Protein AF-A0A0F9NF92-F1 (afdb_monomer_lite)

pLDDT: mean 74.34, std 18.77, range [22.86, 97.75]

Foldseek 3Di:
DVVVVVVVVVVVVVVVVVVVVLLCVLQDWFKFKDFQDDPPPDPPPDDPDQPQGDPVLVVLLLLLVLLCLQDQQFQAWAWKWKDQFQEIETEWHKWAPQDVVVVVVLVQWDAAADPVCRNQRNHLMTTGDPVVRQVVQQPCPDDPDPTHNHYDYAYTGSNRSVVSSVLVVCLVVVVLPPDDPVSSPDNGRKMKMKIQTDTSLNCVQVVCVVVSGDPGRDSRHFMWMAISSSSMTMTIHGDPDSPSDCLQPPSVQVSQVSSQVSSCVSPNPPDGGDGPCRVLCVVLQQWDDPPRGIHGGDPVCNVVSVLLSSLLVVLVPDDPVVLVVLVVLLVVLVVCVVVVHDDDPVSVVSNVSSVSNNVSNCVVVVNDDDD

Structure (mmCIF, N/CA/C/O backbone):
data_AF-A0A0F9NF92-F1
#
_entry.id   AF-A0A0F9NF92-F1
#
loop_
_atom_site.group_PDB
_atom_site.id
_atom_site.type_symbol
_atom_site.label_atom_id
_atom_site.label_alt_id
_atom_site.label_comp_id
_atom_site.label_asym_id
_atom_site.label_entity_id
_atom_site.label_seq_id
_atom_site.pdbx_PDB_ins_code
_atom_site.Cartn_x
_atom_site.Cartn_y
_atom_site.Cartn_z
_atom_site.occupancy
_atom_site.B_iso_or_equiv
_atom_site.auth_seq_id
_atom_site.auth_comp_id
_atom_site.auth_asym_id
_atom_site.auth_atom_id
_atom_site.pdbx_PDB_model_num
ATOM 1 N N . MET A 1 1 ? 44.762 27.778 -10.812 1.00 36.31 1 MET A N 1
ATOM 2 C CA . MET A 1 1 ? 44.970 26.311 -10.764 1.00 36.31 1 MET A CA 1
ATOM 3 C C . MET A 1 1 ? 44.224 25.658 -9.592 1.00 36.31 1 MET A C 1
ATOM 5 O O . MET A 1 1 ? 43.461 24.736 -9.833 1.00 36.31 1 MET A O 1
ATOM 9 N N . TRP A 1 2 ? 44.327 26.182 -8.363 1.00 25.17 2 TRP A N 1
ATOM 10 C CA . TRP A 1 2 ? 43.578 25.689 -7.187 1.00 25.17 2 TRP A CA 1
ATOM 11 C C . TRP A 1 2 ? 42.038 25.741 -7.318 1.00 25.17 2 TRP A C 1
ATOM 13 O O . TRP A 1 2 ? 41.373 24.761 -6.999 1.00 25.17 2 TRP A O 1
ATOM 23 N N . ASN A 1 3 ? 41.465 26.815 -7.880 1.00 32.22 3 ASN A N 1
ATOM 24 C CA . ASN A 1 3 ? 40.007 26.920 -8.094 1.00 32.22 3 ASN A CA 1
ATOM 25 C C . ASN A 1 3 ? 39.456 25.921 -9.130 1.00 32.22 3 ASN A C 1
ATOM 27 O O . ASN A 1 3 ? 38.307 25.511 -9.026 1.00 32.22 3 ASN A O 1
ATOM 31 N N . TYR A 1 4 ? 40.283 25.485 -10.088 1.00 30.02 4 TYR A N 1
ATOM 32 C CA . TYR A 1 4 ? 39.906 24.495 -11.106 1.00 30.02 4 TYR A CA 1
ATOM 33 C C . TYR A 1 4 ? 39.916 23.062 -10.552 1.00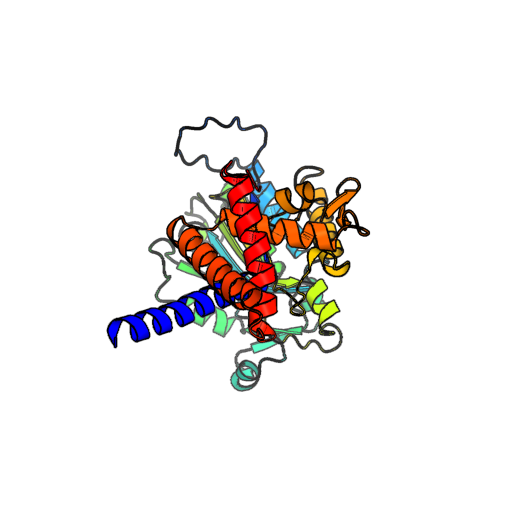 30.02 4 TYR A C 1
ATOM 35 O O . TYR A 1 4 ? 39.139 22.217 -10.974 1.00 30.02 4 TYR A O 1
ATOM 43 N N . ILE A 1 5 ? 40.786 22.779 -9.578 1.00 34.44 5 ILE A N 1
ATOM 44 C CA . ILE A 1 5 ? 40.833 21.480 -8.891 1.00 34.44 5 ILE A CA 1
ATOM 45 C C . ILE A 1 5 ? 39.664 21.365 -7.903 1.00 34.44 5 ILE A C 1
ATOM 47 O O . ILE A 1 5 ? 39.022 20.319 -7.839 1.00 34.44 5 ILE A O 1
ATOM 51 N N . LYS A 1 6 ? 39.335 22.455 -7.195 1.00 33.81 6 LYS A N 1
ATOM 52 C CA . LYS A 1 6 ? 38.215 22.508 -6.244 1.00 33.81 6 LYS A CA 1
ATOM 53 C C . LYS A 1 6 ? 36.860 22.307 -6.936 1.00 33.81 6 LYS A C 1
ATOM 55 O O . LYS A 1 6 ? 36.089 21.460 -6.493 1.00 33.81 6 LYS A O 1
ATOM 60 N N . SER A 1 7 ? 36.641 22.969 -8.079 1.00 42.66 7 SER A N 1
ATOM 61 C CA . SER A 1 7 ? 35.427 22.782 -8.884 1.00 42.66 7 SER A CA 1
ATOM 62 C C . SER A 1 7 ? 35.315 21.364 -9.443 1.00 42.66 7 SER A C 1
ATOM 64 O O . SER A 1 7 ? 34.233 20.799 -9.428 1.00 42.66 7 SER A O 1
ATOM 66 N N . ARG A 1 8 ? 36.425 20.734 -9.859 1.00 36.94 8 ARG A N 1
ATOM 67 C CA . ARG A 1 8 ? 36.435 19.343 -10.352 1.00 36.94 8 ARG A CA 1
ATOM 68 C C . ARG A 1 8 ? 36.140 18.315 -9.251 1.00 36.94 8 ARG A C 1
ATOM 70 O O . ARG A 1 8 ? 35.557 17.269 -9.534 1.00 36.94 8 ARG A O 1
ATOM 77 N N . GLN A 1 9 ? 36.543 18.595 -8.012 1.00 41.47 9 GLN A N 1
ATOM 78 C CA . GLN A 1 9 ? 36.275 17.745 -6.848 1.00 41.47 9 GLN A CA 1
ATOM 79 C C . GLN A 1 9 ? 34.812 17.868 -6.391 1.00 41.47 9 GLN A C 1
ATOM 81 O O . GLN A 1 9 ? 34.149 16.850 -6.209 1.00 41.47 9 GLN A O 1
ATOM 86 N N . GLU A 1 10 ? 34.291 19.095 -6.269 1.00 43.25 10 GLU A N 1
ATOM 87 C CA . GLU A 1 10 ? 32.865 19.361 -6.006 1.00 43.25 10 GLU A CA 1
ATOM 88 C C . GLU A 1 10 ? 31.977 18.770 -7.102 1.00 43.25 10 GLU A C 1
ATOM 90 O O . GLU A 1 10 ? 30.965 18.142 -6.817 1.00 43.25 10 GLU A O 1
ATOM 95 N N . PHE A 1 11 ? 32.416 18.863 -8.353 1.00 47.59 11 PHE A N 1
ATOM 96 C CA . PHE A 1 11 ? 31.754 18.278 -9.510 1.00 47.59 11 PHE A CA 1
ATOM 97 C C . PHE A 1 11 ? 31.713 16.744 -9.472 1.00 47.59 11 PHE A C 1
ATOM 99 O O . PHE A 1 11 ? 30.642 16.163 -9.622 1.00 47.59 11 PHE A O 1
ATOM 106 N N . LYS A 1 12 ? 32.834 16.067 -9.179 1.00 43.56 12 LYS A N 1
ATOM 107 C CA . LYS A 1 12 ? 32.846 14.605 -8.973 1.00 43.56 12 LYS A CA 1
ATOM 108 C C . LYS A 1 12 ? 31.971 14.178 -7.794 1.00 43.56 12 LYS A C 1
ATOM 110 O O . LYS A 1 12 ? 31.370 13.107 -7.842 1.00 43.56 12 LYS A O 1
ATOM 115 N N . ASN A 1 13 ? 31.882 15.003 -6.752 1.00 45.47 13 ASN A N 1
ATOM 116 C CA . ASN A 1 13 ? 31.002 14.758 -5.613 1.00 45.47 13 ASN A CA 1
ATOM 117 C C . ASN A 1 13 ? 29.524 14.963 -5.981 1.00 45.47 13 ASN A C 1
ATOM 119 O O . ASN A 1 13 ? 28.696 14.162 -5.559 1.00 45.47 13 ASN A O 1
ATOM 123 N N . ASN A 1 14 ? 29.194 15.949 -6.819 1.00 44.88 14 ASN A N 1
ATOM 124 C CA . ASN A 1 14 ? 27.841 16.177 -7.335 1.00 44.88 14 ASN A CA 1
ATOM 125 C C . ASN A 1 14 ? 27.406 15.087 -8.324 1.00 44.88 14 ASN A C 1
ATOM 127 O O . ASN A 1 14 ? 26.270 14.631 -8.256 1.00 44.88 14 ASN A O 1
ATOM 131 N N . LEU A 1 15 ? 28.311 14.603 -9.178 1.00 44.16 15 LEU A N 1
ATOM 132 C CA . LEU A 1 15 ? 28.078 13.460 -10.065 1.00 44.16 15 LEU A CA 1
ATOM 133 C C . LEU A 1 15 ? 27.907 12.162 -9.290 1.00 44.16 15 LEU A C 1
ATOM 135 O O . LEU A 1 15 ? 26.945 11.450 -9.534 1.00 44.16 15 LEU A O 1
ATOM 139 N N . ARG A 1 16 ? 28.769 11.870 -8.307 1.00 43.94 16 ARG A N 1
ATOM 140 C CA . ARG A 1 16 ? 28.558 10.729 -7.401 1.00 43.94 16 ARG A CA 1
ATOM 141 C C . ARG A 1 16 ? 27.261 10.869 -6.620 1.00 43.94 16 ARG A C 1
ATOM 143 O O . ARG A 1 16 ? 26.570 9.879 -6.452 1.00 43.94 16 ARG A O 1
ATOM 150 N N . SER A 1 17 ? 26.915 12.073 -6.172 1.00 41.50 17 SER A N 1
ATOM 151 C CA . SER A 1 17 ? 25.647 12.358 -5.499 1.00 41.50 17 SER A CA 1
ATOM 152 C C . SER A 1 17 ? 24.456 12.108 -6.422 1.00 41.50 17 SER A C 1
ATOM 154 O O . SER A 1 17 ? 23.506 11.468 -5.994 1.00 41.50 17 SER A O 1
ATOM 156 N N . LEU A 1 18 ? 24.511 12.509 -7.696 1.00 44.81 18 LEU A N 1
ATOM 157 C CA . LEU A 1 18 ? 23.427 12.249 -8.643 1.00 44.81 18 LEU A CA 1
ATOM 158 C C . LEU A 1 18 ? 23.375 10.786 -9.084 1.00 44.81 18 LEU A C 1
ATOM 160 O O . LEU A 1 18 ? 22.301 10.212 -9.107 1.00 44.81 18 LEU A O 1
ATOM 164 N N . HIS A 1 19 ? 24.513 10.154 -9.358 1.00 41.28 19 HIS A N 1
ATOM 165 C CA . HIS A 1 19 ? 24.591 8.727 -9.661 1.00 41.28 19 HIS A CA 1
ATOM 166 C C . HIS A 1 19 ? 24.090 7.898 -8.471 1.00 41.28 19 HIS A C 1
ATOM 168 O O . HIS A 1 19 ? 23.373 6.924 -8.662 1.00 41.28 19 HIS A O 1
ATOM 174 N N . ASN A 1 20 ? 24.374 8.337 -7.238 1.00 41.81 20 ASN A N 1
ATOM 175 C CA . ASN A 1 20 ? 23.804 7.781 -6.014 1.00 41.81 20 ASN A CA 1
ATOM 176 C C . ASN A 1 20 ? 22.327 8.134 -5.829 1.00 41.81 20 ASN A C 1
ATOM 178 O O . ASN A 1 20 ? 21.630 7.306 -5.275 1.00 41.81 20 ASN A O 1
ATOM 182 N N . LYS A 1 21 ? 21.827 9.294 -6.278 1.00 42.53 21 LYS A N 1
ATOM 183 C CA . LYS A 1 21 ? 20.390 9.636 -6.275 1.00 42.53 21 LYS A CA 1
ATOM 184 C C . LYS A 1 21 ? 19.612 8.821 -7.300 1.00 42.53 21 LYS A C 1
ATOM 186 O O . LYS A 1 21 ? 18.511 8.393 -7.006 1.00 42.53 21 LYS A O 1
ATOM 191 N N . ILE A 1 22 ? 20.194 8.579 -8.469 1.00 43.06 22 ILE A N 1
ATOM 192 C CA . ILE A 1 22 ? 19.666 7.707 -9.516 1.00 43.06 22 ILE A CA 1
ATOM 193 C C . ILE A 1 22 ? 19.664 6.271 -8.986 1.00 43.06 22 ILE A C 1
ATOM 195 O O . ILE A 1 22 ? 18.606 5.661 -8.929 1.00 43.06 22 ILE A O 1
ATOM 199 N N . ARG A 1 23 ? 20.788 5.773 -8.445 1.00 38.47 23 ARG A N 1
ATOM 200 C CA . ARG A 1 23 ? 20.826 4.490 -7.718 1.00 38.47 23 ARG A CA 1
ATOM 201 C C . ARG A 1 23 ? 19.828 4.442 -6.563 1.00 38.47 23 ARG A C 1
ATOM 203 O O . ARG A 1 23 ? 19.145 3.447 -6.420 1.00 38.47 23 ARG A O 1
ATOM 210 N N . GLN A 1 24 ? 19.707 5.491 -5.753 1.00 38.28 24 GLN A N 1
ATOM 211 C CA . GLN A 1 24 ? 18.738 5.565 -4.655 1.00 38.28 24 GLN A CA 1
ATOM 212 C C . GLN A 1 24 ? 17.296 5.623 -5.155 1.00 38.28 24 GLN A C 1
ATOM 214 O O . GLN A 1 24 ? 16.448 5.131 -4.437 1.00 38.28 24 GLN A O 1
ATOM 219 N N . LYS A 1 25 ? 17.015 6.158 -6.350 1.00 41.66 25 LYS A N 1
ATOM 220 C CA . LYS A 1 25 ? 15.706 6.085 -7.024 1.00 41.66 25 LYS A CA 1
ATOM 221 C C . LYS A 1 25 ? 15.400 4.649 -7.482 1.00 41.66 25 LYS A C 1
ATOM 223 O O . LYS A 1 25 ? 14.244 4.254 -7.502 1.00 41.66 25 LYS A O 1
ATOM 228 N N . TYR A 1 26 ? 16.427 3.845 -7.775 1.00 39.44 26 TYR A N 1
ATOM 229 C CA . TYR A 1 26 ? 16.286 2.403 -8.038 1.00 39.44 26 TYR A CA 1
ATOM 230 C C . TYR A 1 26 ? 16.238 1.554 -6.756 1.00 39.44 26 TYR A C 1
ATOM 232 O O . TYR A 1 26 ? 15.561 0.535 -6.722 1.00 39.44 26 TYR A O 1
ATOM 240 N N . TYR A 1 27 ? 16.897 1.983 -5.677 1.00 35.31 27 TYR A N 1
ATOM 241 C CA . TYR A 1 27 ? 16.842 1.340 -4.355 1.00 35.31 27 TYR A CA 1
ATOM 242 C C . TYR A 1 27 ? 15.745 1.912 -3.441 1.00 35.31 27 TYR A C 1
ATOM 244 O O . TYR A 1 27 ? 15.640 1.505 -2.283 1.00 35.31 27 TYR A O 1
ATOM 252 N N . SER A 1 28 ? 14.954 2.877 -3.918 1.00 42.66 28 SER A N 1
ATOM 253 C CA . SER A 1 28 ? 13.873 3.479 -3.144 1.00 42.66 28 SER A CA 1
ATOM 254 C C . SER A 1 28 ? 12.647 2.591 -3.179 1.00 42.66 28 SER A C 1
ATOM 256 O O . SER A 1 28 ? 12.366 1.939 -4.180 1.00 42.66 28 SER A O 1
ATOM 258 N N . THR A 1 29 ? 11.913 2.613 -2.074 1.00 46.38 29 THR A N 1
ATOM 259 C CA . THR A 1 29 ? 10.547 2.115 -1.955 1.00 46.38 29 THR A CA 1
ATOM 260 C C . THR A 1 29 ? 9.751 2.388 -3.229 1.00 46.38 29 THR A C 1
ATOM 262 O O . THR A 1 29 ? 9.651 3.545 -3.647 1.00 46.38 29 THR A O 1
ATOM 265 N N . MET A 1 30 ? 9.185 1.343 -3.832 1.00 52.06 30 MET A N 1
ATOM 266 C CA . MET A 1 30 ? 8.262 1.517 -4.945 1.00 52.06 30 MET A CA 1
ATOM 267 C C . MET A 1 30 ? 6.945 1.995 -4.372 1.00 52.06 30 MET A C 1
ATOM 269 O O . MET A 1 30 ? 6.340 1.348 -3.514 1.00 52.06 30 MET A O 1
ATOM 273 N N . LYS A 1 31 ? 6.551 3.187 -4.799 1.00 50.09 31 LYS A N 1
ATOM 274 C CA . LYS A 1 31 ? 5.298 3.803 -4.403 1.00 50.09 31 LYS A CA 1
ATOM 275 C C . LYS A 1 31 ? 4.320 3.648 -5.551 1.00 50.09 31 LYS A C 1
ATOM 277 O O . LYS A 1 31 ? 4.703 3.714 -6.712 1.00 50.09 31 LYS A O 1
ATOM 282 N N . PHE A 1 32 ? 3.082 3.380 -5.179 1.00 55.88 32 PHE A N 1
ATOM 283 C CA . PHE A 1 32 ? 1.967 3.231 -6.085 1.00 55.88 32 PHE A CA 1
ATOM 284 C C . PHE A 1 32 ? 0.865 4.110 -5.541 1.00 55.88 32 PHE A C 1
ATOM 286 O O . PHE A 1 32 ? 0.360 3.875 -4.443 1.00 55.88 32 PHE A O 1
ATOM 293 N N . GLN A 1 33 ? 0.477 5.129 -6.292 1.00 55.59 33 GLN A N 1
ATOM 294 C CA . GLN A 1 33 ? -0.634 5.976 -5.891 1.00 55.59 33 GLN A CA 1
ATOM 295 C C . GLN A 1 33 ? -1.668 6.028 -7.003 1.00 55.59 33 GLN A C 1
ATOM 297 O O . GLN A 1 33 ? -1.382 6.456 -8.118 1.00 55.59 33 GLN A O 1
ATOM 302 N N . PHE A 1 34 ? -2.906 5.643 -6.696 1.00 47.91 34 PHE A N 1
ATOM 303 C CA . PHE A 1 34 ? -4.018 5.876 -7.605 1.00 47.91 34 PHE A CA 1
ATOM 304 C C . PHE A 1 34 ? -5.077 6.758 -6.960 1.00 47.91 34 PHE A C 1
ATOM 306 O O . PHE A 1 34 ? -5.339 6.734 -5.756 1.00 47.91 34 PHE A O 1
ATOM 313 N N . ARG A 1 35 ? -5.703 7.582 -7.797 1.00 50.69 35 ARG A N 1
ATOM 314 C CA . ARG A 1 35 ? -6.804 8.441 -7.381 1.00 50.69 35 ARG A CA 1
ATOM 315 C C . ARG A 1 35 ? -8.126 7.760 -7.712 1.00 50.69 35 ARG A C 1
ATOM 317 O O . ARG A 1 35 ? -8.365 7.342 -8.843 1.00 50.69 35 ARG A O 1
ATOM 324 N N . ILE A 1 36 ? -8.974 7.639 -6.706 1.00 51.28 36 ILE A N 1
ATOM 325 C CA . ILE A 1 36 ? -10.355 7.183 -6.787 1.00 51.28 36 ILE A CA 1
ATOM 326 C C . ILE A 1 36 ? -11.183 8.407 -7.179 1.00 51.28 36 ILE A C 1
ATOM 328 O O . ILE A 1 36 ? -11.673 9.145 -6.332 1.00 51.28 36 ILE A O 1
ATOM 332 N N . TYR A 1 37 ? -11.303 8.656 -8.480 1.00 44.53 37 TYR A N 1
ATOM 333 C CA . TYR A 1 37 ? -12.246 9.645 -8.993 1.00 44.53 37 TYR A CA 1
ATOM 334 C C . TYR A 1 37 ? -13.526 8.971 -9.472 1.00 44.53 37 TYR A C 1
ATOM 336 O O . TYR A 1 37 ? -13.494 7.879 -10.048 1.00 44.53 37 TYR A O 1
ATOM 344 N N . ASN A 1 38 ? -14.646 9.662 -9.285 1.00 36.59 38 ASN A N 1
ATOM 345 C CA . ASN A 1 38 ? -15.854 9.406 -10.046 1.00 36.59 38 ASN A CA 1
ATOM 346 C C . ASN A 1 38 ? -15.637 9.930 -11.481 1.00 36.59 38 ASN A C 1
ATOM 348 O O . ASN A 1 38 ? -15.488 11.134 -11.685 1.00 36.59 38 ASN A O 1
ATOM 352 N N . LEU A 1 39 ? -15.576 9.030 -12.471 1.00 35.72 39 LEU A N 1
ATOM 353 C CA . LEU A 1 39 ? -15.369 9.368 -13.892 1.00 35.72 39 LEU A CA 1
ATOM 354 C C . LEU A 1 39 ? -16.510 10.215 -14.490 1.00 35.72 39 LEU A C 1
ATOM 356 O O . LEU A 1 39 ? -16.355 10.740 -15.589 1.00 35.72 39 LEU A O 1
ATOM 360 N N . GLU A 1 40 ? -17.638 10.363 -13.788 1.00 33.09 40 GLU A N 1
ATOM 361 C CA . GLU A 1 40 ? -18.766 11.198 -14.223 1.00 33.09 40 GLU A CA 1
ATOM 362 C C . GLU A 1 40 ? -18.636 12.676 -13.813 1.00 33.09 40 GLU A C 1
ATOM 364 O O . GLU A 1 40 ? -19.432 13.512 -14.245 1.00 33.09 40 GLU A O 1
ATOM 369 N N . VAL A 1 41 ? -17.615 13.044 -13.029 1.00 36.50 41 VAL A N 1
ATOM 370 C CA . VAL A 1 41 ? -17.335 14.450 -12.712 1.00 36.50 41 VAL A CA 1
ATOM 371 C C . VAL A 1 41 ? -16.463 15.040 -13.817 1.00 36.50 41 VAL A C 1
ATOM 373 O O . VAL A 1 41 ? -15.253 14.836 -13.866 1.00 36.50 41 VAL A O 1
ATOM 376 N N . VAL A 1 42 ? -17.114 15.767 -14.725 1.00 32.56 42 VAL A N 1
ATOM 377 C CA . VAL A 1 42 ? -16.490 16.556 -15.794 1.00 32.56 42 VAL A CA 1
ATOM 378 C C . VAL A 1 42 ? -15.382 17.448 -15.221 1.00 32.56 42 VAL A C 1
ATOM 380 O O . VAL A 1 42 ? -15.629 18.290 -14.357 1.00 32.56 42 VAL A O 1
ATOM 383 N N . ASP A 1 43 ? -14.167 17.262 -15.738 1.00 30.55 43 ASP A N 1
ATOM 384 C CA . ASP A 1 43 ? -13.003 18.115 -15.510 1.00 30.55 43 ASP A CA 1
ATOM 385 C C . ASP A 1 43 ? -13.283 19.532 -16.038 1.00 30.55 43 ASP A C 1
ATOM 387 O O . ASP A 1 43 ? -13.115 19.842 -17.218 1.00 30.55 43 ASP A O 1
ATOM 391 N N . CYS A 1 44 ? -13.755 20.406 -15.151 1.00 30.34 44 CYS A N 1
ATOM 392 C CA . CYS A 1 44 ? -13.718 21.846 -15.353 1.00 30.34 44 CYS A CA 1
ATOM 393 C C . CYS A 1 44 ? -12.364 22.360 -14.855 1.00 30.34 44 CYS A C 1
ATOM 395 O O . CYS A 1 44 ? -12.256 22.934 -13.767 1.00 30.34 44 CYS A O 1
ATOM 397 N N . SER A 1 45 ? -11.332 22.152 -15.668 1.00 31.34 45 SER A N 1
ATOM 398 C CA . SER A 1 45 ? -9.994 22.717 -15.524 1.00 31.34 45 SER A CA 1
ATOM 399 C C . SER A 1 45 ? -10.065 24.244 -15.335 1.00 31.34 45 SER A C 1
ATOM 401 O O . SER A 1 45 ? -10.122 24.983 -16.317 1.00 31.34 45 SER A O 1
ATOM 403 N N . SER A 1 46 ? -10.170 24.731 -14.090 1.00 27.61 46 SER A N 1
ATOM 404 C CA . SER A 1 46 ? -9.922 26.130 -13.654 1.00 27.61 46 SER A CA 1
ATOM 405 C C . SER A 1 46 ? -10.401 26.477 -12.232 1.00 27.61 46 SER A C 1
ATOM 407 O O . SER A 1 46 ? -10.206 27.614 -11.807 1.00 27.61 46 SER A O 1
ATOM 409 N N . CYS A 1 47 ? -10.980 25.567 -11.442 1.00 24.92 47 CYS A N 1
ATOM 410 C CA . CYS A 1 47 ? -11.413 25.904 -10.078 1.00 24.92 47 CYS A CA 1
ATOM 411 C C . CYS A 1 47 ? -10.668 25.092 -9.010 1.00 24.92 47 CYS A C 1
ATOM 413 O O . CYS A 1 47 ? -11.012 23.949 -8.734 1.00 24.92 47 CYS A O 1
ATOM 415 N N . PHE A 1 48 ? -9.710 25.737 -8.332 1.00 25.88 48 PHE A N 1
ATOM 416 C CA . PHE A 1 48 ? -9.266 25.404 -6.968 1.00 25.88 48 PHE A CA 1
ATOM 417 C C . PHE A 1 48 ? -10.418 25.636 -5.965 1.00 25.88 48 PHE A C 1
ATOM 419 O O . PHE A 1 48 ? -10.316 26.432 -5.037 1.00 25.88 48 PHE A O 1
ATOM 426 N N . ASN A 1 49 ? -11.545 24.960 -6.167 1.00 22.86 49 ASN A N 1
ATOM 427 C CA . ASN A 1 49 ? -12.547 24.771 -5.135 1.00 22.86 49 ASN A CA 1
ATOM 428 C C . ASN A 1 49 ? -12.469 23.308 -4.734 1.00 22.86 49 ASN A C 1
ATOM 430 O O . ASN A 1 49 ? -12.560 22.422 -5.574 1.00 22.86 49 ASN A O 1
ATOM 434 N N . THR A 1 50 ? -12.253 23.088 -3.445 1.00 30.41 50 THR A N 1
ATOM 435 C CA . THR A 1 50 ? -12.354 21.821 -2.727 1.00 30.41 50 THR A CA 1
ATOM 436 C C . THR A 1 50 ? -13.664 21.112 -3.078 1.00 30.41 50 THR A C 1
ATOM 438 O O . THR A 1 50 ? -14.677 21.254 -2.394 1.00 30.41 50 THR A O 1
ATOM 441 N N . ILE A 1 51 ? -13.657 20.342 -4.166 1.00 35.31 51 ILE A N 1
ATOM 442 C CA . ILE A 1 51 ? -14.677 19.338 -4.439 1.00 35.31 51 ILE A CA 1
ATOM 443 C C . ILE A 1 51 ? -14.359 18.213 -3.462 1.00 35.31 51 ILE A C 1
ATOM 445 O O . ILE A 1 51 ? -13.514 17.360 -3.714 1.00 35.31 51 ILE A O 1
ATOM 449 N N . PHE A 1 52 ? -14.970 18.282 -2.279 1.00 43.44 52 PHE A N 1
ATOM 450 C CA . PHE A 1 52 ? -15.050 17.139 -1.380 1.00 43.44 52 PHE A CA 1
ATOM 451 C C . PHE A 1 52 ? -15.518 15.940 -2.219 1.00 43.44 52 PHE A C 1
ATOM 453 O O . PHE A 1 52 ? -16.527 16.105 -2.911 1.00 43.44 52 PHE A O 1
ATOM 460 N N . PRO A 1 53 ? -14.851 14.769 -2.193 1.00 49.59 53 PRO A N 1
ATOM 461 C CA . PRO A 1 53 ? -15.396 13.612 -2.884 1.00 49.59 53 PRO A CA 1
ATOM 462 C C . PRO A 1 53 ? -16.819 13.386 -2.426 1.00 49.59 53 PRO A C 1
ATOM 464 O O . PRO A 1 53 ? -17.111 13.501 -1.224 1.00 49.59 53 PRO A O 1
ATOM 467 N N . ASP A 1 54 ? -17.677 13.070 -3.390 1.00 60.72 54 ASP A N 1
ATOM 468 C CA . ASP A 1 54 ? -19.032 12.646 -3.105 1.00 60.72 54 ASP A CA 1
ATOM 469 C C . ASP A 1 54 ? -19.020 11.487 -2.075 1.00 60.72 54 ASP A C 1
ATOM 471 O O . ASP A 1 54 ? -18.027 10.759 -1.923 1.00 60.72 54 ASP A O 1
ATOM 475 N N . PRO A 1 55 ? -20.091 11.334 -1.277 1.00 64.00 55 PRO A N 1
ATOM 476 C CA . PRO A 1 55 ? -20.185 10.256 -0.293 1.00 64.00 55 PRO A CA 1
ATOM 477 C C . PRO A 1 55 ? -19.916 8.859 -0.874 1.00 64.00 55 PRO A C 1
ATOM 479 O O . PRO A 1 55 ? -19.400 7.998 -0.163 1.00 64.00 55 PRO A O 1
ATOM 482 N N . GLU A 1 56 ? -20.216 8.652 -2.158 1.00 71.69 56 GLU A N 1
ATOM 483 C CA . GLU A 1 56 ? -19.965 7.409 -2.888 1.00 71.69 56 GLU A CA 1
ATOM 484 C C . GLU A 1 56 ? -18.463 7.118 -3.030 1.00 71.69 56 GLU A C 1
ATOM 486 O O . GLU A 1 56 ? -18.008 6.034 -2.671 1.00 71.69 56 GLU A O 1
ATOM 491 N N . THR A 1 57 ? -17.661 8.101 -3.437 1.00 73.12 57 THR A N 1
ATOM 492 C CA . THR A 1 57 ? -16.201 7.987 -3.570 1.00 73.12 57 THR A CA 1
ATOM 493 C C . THR A 1 57 ? -15.534 7.703 -2.223 1.00 73.12 57 THR A C 1
ATOM 495 O O . THR A 1 57 ? -14.605 6.897 -2.132 1.00 73.12 57 THR A O 1
ATOM 498 N N . ARG A 1 58 ? -16.031 8.318 -1.143 1.00 78.88 58 ARG A N 1
ATOM 499 C CA . ARG A 1 58 ? -15.547 8.057 0.225 1.00 78.88 58 ARG A CA 1
ATOM 500 C C . ARG A 1 58 ? -15.845 6.628 0.663 1.00 78.88 58 ARG A C 1
ATOM 502 O O . ARG A 1 58 ? -14.986 5.989 1.263 1.00 78.88 58 ARG A O 1
ATOM 509 N N . GLU A 1 59 ? -17.040 6.129 0.366 1.00 86.56 59 GLU A N 1
ATOM 510 C CA . GLU A 1 59 ? -17.423 4.754 0.682 1.00 86.56 59 GLU A CA 1
ATOM 511 C C . GLU A 1 59 ? -16.614 3.744 -0.141 1.00 86.56 59 GLU A C 1
ATOM 513 O O . GLU A 1 59 ? -16.118 2.776 0.430 1.00 86.56 59 GLU A O 1
ATOM 518 N N . ILE A 1 60 ? -16.382 4.003 -1.433 1.00 85.38 60 ILE A N 1
ATOM 519 C CA . ILE A 1 60 ? -15.490 3.189 -2.275 1.00 85.38 60 ILE A CA 1
ATOM 520 C C . ILE A 1 60 ? -14.079 3.150 -1.679 1.00 85.38 60 ILE A C 1
ATOM 522 O O . ILE A 1 60 ? -13.512 2.068 -1.537 1.00 85.38 60 ILE A O 1
ATOM 526 N N . LEU A 1 61 ? -13.520 4.295 -1.267 1.00 87.69 61 LEU A N 1
ATOM 527 C CA . LEU A 1 61 ? -12.204 4.348 -0.620 1.00 87.69 61 LEU A CA 1
ATOM 528 C C . LEU A 1 61 ? -12.165 3.512 0.668 1.00 87.69 61 LEU A C 1
ATOM 530 O O . LEU A 1 61 ? -11.238 2.728 0.862 1.00 87.69 61 LEU A O 1
ATOM 534 N N . LEU A 1 62 ? -13.173 3.633 1.538 1.00 91.94 62 LEU A N 1
ATOM 535 C CA . LEU A 1 62 ? -13.260 2.832 2.765 1.00 91.94 62 LEU A CA 1
ATOM 536 C C . LEU A 1 62 ? -13.385 1.332 2.463 1.00 91.94 62 LEU A C 1
ATOM 538 O O . LEU A 1 62 ? -12.783 0.518 3.163 1.00 91.94 62 LEU A O 1
ATOM 542 N N . GLN A 1 63 ? -14.138 0.960 1.425 1.00 92.38 63 GLN A N 1
ATOM 543 C CA . GLN A 1 63 ? -14.257 -0.428 0.982 1.00 92.38 63 GLN A CA 1
ATOM 544 C C . GLN A 1 63 ? -12.943 -0.962 0.419 1.00 92.38 63 GLN A C 1
ATOM 546 O O . GLN A 1 63 ? -12.565 -2.068 0.788 1.00 92.38 63 GLN A O 1
ATOM 551 N N . ILE A 1 64 ? -12.224 -0.184 -0.398 1.00 90.56 64 ILE A N 1
ATOM 552 C CA . ILE A 1 64 ? -10.893 -0.546 -0.904 1.00 90.56 64 ILE A CA 1
ATOM 553 C C . ILE A 1 64 ? -9.926 -0.756 0.259 1.00 90.56 64 ILE A C 1
ATOM 555 O O . ILE A 1 64 ? -9.315 -1.820 0.336 1.00 90.56 64 ILE A O 1
ATOM 559 N N . ILE A 1 65 ? -9.835 0.199 1.195 1.00 92.25 65 ILE A N 1
ATOM 560 C CA . ILE A 1 65 ? -8.983 0.069 2.386 1.00 92.25 65 ILE A CA 1
ATOM 561 C C . ILE A 1 65 ? -9.299 -1.241 3.109 1.00 92.25 65 ILE A C 1
ATOM 563 O O . ILE A 1 65 ? -8.395 -2.039 3.360 1.00 92.25 65 ILE A O 1
ATOM 567 N N . LEU A 1 66 ? -10.577 -1.489 3.412 1.00 95.69 66 LEU A N 1
ATOM 568 C CA . LEU A 1 66 ? -10.980 -2.676 4.156 1.00 95.69 66 LEU A CA 1
ATOM 569 C C . LEU A 1 66 ? -10.675 -3.965 3.388 1.00 95.69 66 LEU A C 1
ATOM 571 O O . LEU A 1 66 ? -10.076 -4.872 3.954 1.00 95.69 66 LEU A O 1
ATOM 575 N N . LYS A 1 67 ? -11.049 -4.039 2.108 1.00 95.31 67 LYS A N 1
ATOM 576 C CA . LYS A 1 67 ? -10.886 -5.235 1.278 1.00 95.31 67 LYS A CA 1
ATOM 577 C C . LYS A 1 67 ? -9.427 -5.581 1.035 1.00 95.31 67 LYS A C 1
ATOM 579 O O . LYS A 1 67 ? -9.070 -6.748 1.154 1.00 95.31 67 LYS A O 1
ATOM 584 N N . VAL A 1 68 ? -8.574 -4.589 0.782 1.00 92.12 68 VAL A N 1
ATOM 585 C CA . VAL A 1 68 ? -7.124 -4.802 0.681 1.00 92.12 68 VAL A CA 1
ATOM 586 C C . VAL A 1 68 ? -6.585 -5.329 2.009 1.00 92.12 68 VAL A C 1
ATOM 588 O O . VAL A 1 68 ? -5.951 -6.384 2.016 1.00 92.12 68 VAL A O 1
ATOM 591 N N . CYS A 1 69 ? -6.925 -4.687 3.136 1.00 94.56 69 CYS A N 1
ATOM 592 C CA . CYS A 1 69 ? -6.538 -5.167 4.467 1.00 94.56 69 CYS A CA 1
ATOM 593 C C . CYS A 1 69 ? -7.008 -6.601 4.738 1.00 94.56 69 CYS A C 1
ATOM 595 O O . CYS A 1 69 ? -6.272 -7.371 5.346 1.00 94.56 69 CYS A O 1
ATOM 597 N N . GLU A 1 70 ? -8.217 -6.974 4.317 1.00 95.75 70 GLU A N 1
ATOM 598 C CA . GLU A 1 70 ? -8.793 -8.306 4.536 1.00 95.75 70 GLU A CA 1
ATOM 599 C C . GLU A 1 70 ? -8.198 -9.377 3.611 1.00 95.75 70 GLU A C 1
ATOM 601 O O . GLU A 1 70 ? -8.061 -10.521 4.033 1.00 95.75 70 GLU A O 1
ATOM 606 N N . SER A 1 71 ? -7.791 -9.011 2.396 1.00 95.06 71 SER A N 1
ATOM 607 C CA . SER A 1 71 ? -7.339 -9.943 1.355 1.00 95.06 71 SER A CA 1
ATOM 608 C C . SER A 1 71 ? -5.991 -10.610 1.630 1.00 95.06 71 SER A C 1
ATOM 610 O O . SER A 1 71 ? -5.151 -10.066 2.342 1.00 95.06 71 SER A O 1
ATOM 612 N N . ASP A 1 72 ? -5.725 -11.743 0.988 1.00 92.12 72 ASP A N 1
ATOM 613 C CA . ASP A 1 72 ? -4.484 -12.512 1.174 1.00 92.12 72 ASP A CA 1
ATOM 614 C C . ASP A 1 72 ? -3.215 -11.811 0.655 1.00 92.12 72 ASP A C 1
ATOM 616 O O . ASP A 1 72 ? -2.120 -12.335 0.814 1.00 92.12 72 ASP A O 1
ATOM 620 N N . VAL A 1 73 ? -3.319 -10.618 0.056 1.00 89.94 73 VAL A N 1
ATOM 621 C CA . VAL A 1 73 ? -2.138 -9.837 -0.358 1.00 89.94 73 VAL A CA 1
ATOM 622 C C . VAL A 1 73 ? -1.405 -9.214 0.835 1.00 89.94 73 VAL A C 1
ATOM 624 O O . VAL A 1 73 ? -0.226 -8.885 0.717 1.00 89.94 73 VAL A O 1
ATOM 627 N N . ILE A 1 74 ? -2.080 -9.070 1.982 1.00 89.88 74 ILE A N 1
ATOM 628 C CA . ILE A 1 74 ? -1.502 -8.590 3.244 1.00 89.88 74 ILE A CA 1
ATOM 629 C C . ILE A 1 74 ? -1.398 -9.762 4.217 1.00 89.88 74 ILE A C 1
ATOM 631 O O . ILE A 1 74 ? -2.419 -10.307 4.641 1.00 89.88 74 ILE A O 1
ATOM 635 N N . ALA A 1 75 ? -0.179 -10.088 4.632 1.00 88.00 75 ALA A N 1
ATOM 636 C CA . ALA A 1 75 ? 0.094 -11.109 5.637 1.00 88.00 75 ALA A CA 1
ATOM 637 C C . ALA A 1 75 ? -0.212 -10.601 7.054 1.00 88.00 75 ALA A C 1
ATOM 639 O O . ALA A 1 75 ? -0.861 -11.277 7.856 1.00 88.00 75 ALA A O 1
ATOM 640 N N . ALA A 1 76 ? 0.236 -9.382 7.355 1.00 89.19 76 ALA 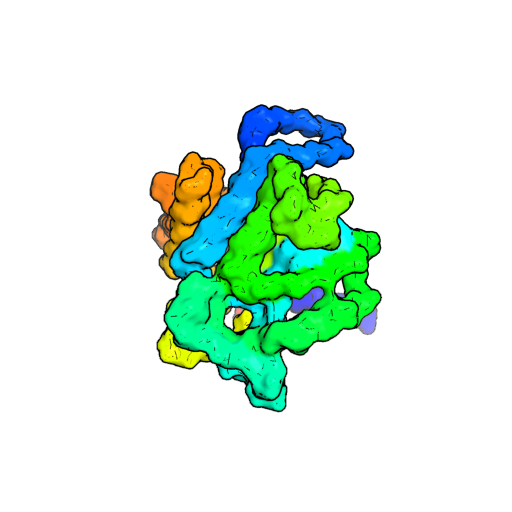A N 1
ATOM 641 C CA . ALA A 1 76 ? 0.153 -8.784 8.680 1.00 89.19 76 ALA A CA 1
ATOM 642 C C . ALA A 1 76 ? -0.023 -7.261 8.610 1.00 89.19 76 ALA A C 1
ATOM 644 O O . ALA A 1 76 ? 0.407 -6.602 7.665 1.00 89.19 76 ALA A O 1
ATOM 645 N N . ILE A 1 77 ? -0.666 -6.700 9.628 1.00 91.31 77 ILE A N 1
ATOM 646 C CA . ILE A 1 77 ? -0.959 -5.279 9.780 1.00 91.31 77 ILE A CA 1
ATOM 647 C C . ILE A 1 77 ? -0.178 -4.776 10.990 1.00 91.31 77 ILE A C 1
ATOM 649 O O . ILE A 1 77 ? -0.380 -5.236 12.115 1.00 91.31 77 ILE A O 1
ATOM 653 N N . GLY A 1 78 ? 0.717 -3.824 10.743 1.00 89.69 78 GLY A N 1
ATOM 654 C CA . GLY A 1 78 ? 1.470 -3.115 11.766 1.00 89.69 78 GLY A CA 1
ATOM 655 C C . GLY A 1 78 ? 0.628 -2.072 12.492 1.00 89.69 78 GLY A C 1
ATOM 656 O O . GLY A 1 78 ? -0.592 -2.197 12.638 1.00 89.69 78 GLY A O 1
ATOM 657 N N . SER A 1 79 ? 1.276 -1.004 12.958 1.00 90.00 79 SER A N 1
ATOM 658 C CA . SER A 1 79 ? 0.524 0.133 13.478 1.00 90.00 79 SER A CA 1
ATOM 659 C C . SER A 1 79 ? -0.176 0.889 12.355 1.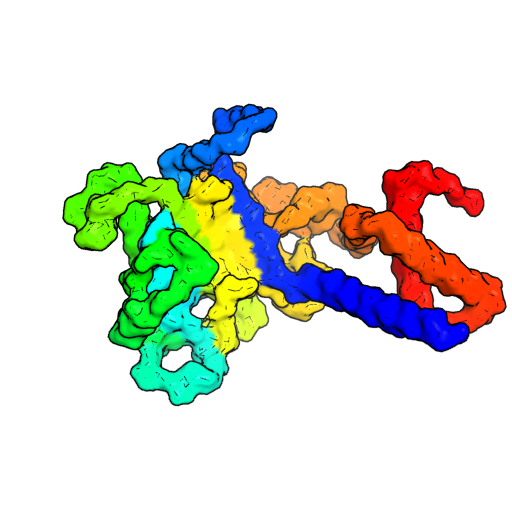00 90.00 79 SER A C 1
ATOM 661 O O . SER A 1 79 ? 0.187 0.843 11.181 1.00 90.00 79 SER A O 1
ATOM 663 N N . PHE A 1 80 ? -1.222 1.598 12.718 1.00 93.12 80 PHE A N 1
ATOM 664 C CA . PHE A 1 80 ? -1.942 2.423 11.782 1.00 93.12 80 PHE A CA 1
ATOM 665 C C . PHE A 1 80 ? -2.567 3.599 12.505 1.00 93.12 80 PHE A C 1
ATOM 667 O O . PHE A 1 80 ? -2.692 3.633 13.738 1.00 93.12 80 PHE A O 1
ATOM 674 N N . ASN A 1 81 ? -2.986 4.570 11.710 1.00 92.50 81 ASN A N 1
ATOM 675 C CA . ASN A 1 81 ? -3.781 5.677 12.181 1.00 92.50 81 ASN A CA 1
ATOM 676 C C . ASN A 1 81 ? -4.939 5.985 11.231 1.00 92.50 81 ASN A C 1
ATOM 678 O O . ASN A 1 81 ? -4.842 5.812 10.017 1.00 92.50 81 ASN A O 1
ATOM 682 N N . PHE A 1 82 ? -6.036 6.460 11.817 1.00 92.75 82 PHE A N 1
ATOM 683 C CA . PHE A 1 82 ? -7.059 7.218 11.107 1.00 92.75 82 PHE A CA 1
ATOM 684 C C . PHE A 1 82 ? -7.025 8.644 11.620 1.00 92.75 82 PHE A C 1
ATOM 686 O O . PHE A 1 82 ? -7.295 8.876 12.796 1.00 92.75 82 PHE A O 1
ATOM 693 N N . ARG A 1 83 ? -6.772 9.614 10.753 1.00 90.88 83 ARG A N 1
ATOM 694 C CA . ARG A 1 83 ? -6.989 11.018 11.089 1.00 90.88 83 ARG A CA 1
ATOM 695 C C . ARG A 1 83 ? -8.342 11.439 10.565 1.00 90.88 83 ARG A C 1
ATOM 697 O O . ARG A 1 83 ? -8.595 11.318 9.380 1.00 90.88 83 ARG A O 1
ATOM 704 N N . LEU A 1 84 ? -9.187 11.936 11.452 1.00 90.62 84 LEU A N 1
ATOM 705 C CA . LEU A 1 84 ? -10.506 12.487 11.194 1.00 90.62 84 LEU A CA 1
ATOM 706 C C . LEU A 1 84 ? -10.453 13.980 11.543 1.00 90.62 84 LEU A C 1
ATOM 708 O O . LEU A 1 84 ? -10.630 14.349 12.704 1.00 90.62 84 LEU A O 1
ATOM 712 N N . ASP A 1 85 ? -10.172 14.845 10.571 1.00 84.88 85 ASP A N 1
ATOM 713 C CA . ASP A 1 85 ? -9.920 16.284 10.761 1.00 84.88 85 ASP A CA 1
ATOM 714 C C . ASP A 1 85 ? -8.965 16.608 11.936 1.00 84.88 85 ASP A C 1
ATOM 716 O O . ASP A 1 85 ? -7.745 16.664 11.788 1.00 84.88 85 ASP A O 1
ATOM 720 N N . THR A 1 86 ? -9.535 16.837 13.124 1.00 83.06 86 THR A N 1
ATOM 721 C CA . THR A 1 86 ? -8.837 17.241 14.353 1.00 83.06 86 THR A CA 1
ATOM 722 C C . THR A 1 86 ? -8.639 16.103 15.355 1.00 83.06 86 THR A C 1
ATOM 724 O O . THR A 1 86 ? -8.013 16.308 16.398 1.00 83.06 86 THR A O 1
ATOM 727 N N . ILE A 1 87 ? -9.177 14.923 15.067 1.00 88.75 87 ILE A N 1
ATOM 728 C CA . ILE A 1 87 ? -9.103 13.726 15.899 1.00 88.75 87 ILE A CA 1
ATOM 729 C C . ILE A 1 87 ? -8.245 12.693 15.180 1.00 88.75 87 ILE A C 1
ATOM 731 O O . ILE A 1 87 ? -8.380 12.503 13.981 1.00 88.75 87 ILE A O 1
ATOM 735 N N . GLU A 1 88 ? -7.377 12.003 15.905 1.00 91.25 88 GLU A N 1
ATOM 736 C CA . GLU A 1 88 ? -6.612 10.877 15.378 1.00 91.25 88 GLU A CA 1
ATOM 737 C C . GLU A 1 88 ? -6.924 9.617 16.187 1.00 91.25 88 GLU A C 1
ATOM 739 O O . GLU A 1 88 ? -6.937 9.644 17.414 1.00 91.25 88 GLU A O 1
ATOM 744 N N . PHE A 1 89 ? -7.201 8.509 15.515 1.00 93.81 89 PHE A N 1
ATOM 745 C CA . PHE A 1 89 ? -7.175 7.182 16.104 1.00 93.81 89 PHE A CA 1
ATOM 746 C C . PHE A 1 89 ? -5.829 6.560 15.809 1.00 93.81 89 PHE A C 1
ATOM 748 O O . PHE A 1 89 ? -5.455 6.486 14.646 1.00 93.81 89 PHE A O 1
ATOM 755 N N . GLN A 1 90 ? -5.130 6.097 16.837 1.00 93.44 90 GLN A N 1
ATOM 756 C CA . GLN A 1 90 ? -3.822 5.473 16.695 1.00 93.44 90 GLN A CA 1
ATOM 757 C C . GLN A 1 90 ? -3.832 4.095 17.350 1.00 93.44 90 GLN A C 1
ATOM 759 O O . GLN A 1 90 ? -4.338 3.928 18.466 1.00 93.44 90 GLN A O 1
ATOM 764 N N . SER A 1 91 ? -3.300 3.102 16.646 1.00 94.56 91 SER A N 1
ATOM 765 C CA . SER A 1 91 ? -3.145 1.754 17.182 1.00 94.56 91 SER A CA 1
ATOM 766 C C . SER A 1 91 ? -1.916 1.648 18.110 1.00 94.56 91 SER A C 1
ATOM 768 O O . SER A 1 91 ? -1.067 2.550 18.143 1.00 94.56 91 SER A O 1
ATOM 770 N N . PRO A 1 92 ? -1.777 0.540 18.863 1.00 92.81 92 PRO A N 1
ATOM 771 C CA . PRO A 1 92 ? -0.509 0.135 19.470 1.00 92.81 92 PRO A CA 1
ATOM 772 C C . PRO A 1 92 ? 0.685 0.246 18.526 1.00 92.81 92 PRO A C 1
ATOM 774 O O . PRO A 1 92 ? 0.532 0.053 17.317 1.00 92.81 92 PRO A O 1
ATOM 777 N N . SER A 1 93 ? 1.869 0.490 19.092 1.00 88.56 93 SER A N 1
ATOM 778 C CA . SER A 1 93 ? 3.117 0.220 18.378 1.00 88.56 93 SER A CA 1
ATOM 779 C C . SER A 1 93 ? 3.258 -1.283 18.142 1.00 88.56 93 SER A C 1
ATOM 781 O O . SER A 1 93 ? 2.834 -2.088 18.976 1.00 88.56 93 SER A O 1
ATOM 783 N N . VAL A 1 94 ? 3.848 -1.651 17.010 1.00 84.62 94 VAL A N 1
ATOM 784 C CA . VAL A 1 94 ? 4.006 -3.044 16.591 1.00 84.62 94 VAL A CA 1
ATOM 785 C C . VAL A 1 94 ? 5.413 -3.232 16.043 1.00 84.62 94 VAL A C 1
ATOM 787 O O . VAL A 1 94 ? 5.909 -2.349 1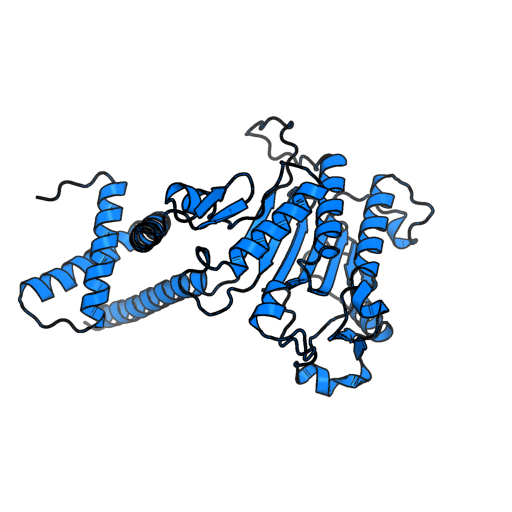5.344 1.00 84.62 94 VAL A O 1
ATOM 790 N N . ALA A 1 95 ? 6.029 -4.364 16.362 1.00 77.56 95 ALA A N 1
ATOM 791 C CA . ALA A 1 95 ? 7.333 -4.774 15.862 1.00 77.56 95 ALA A CA 1
ATOM 792 C C . ALA A 1 95 ? 7.302 -6.254 15.461 1.00 77.56 95 ALA A C 1
ATOM 794 O O . ALA A 1 95 ? 6.437 -7.015 15.907 1.00 77.56 95 ALA A O 1
ATOM 795 N N . GLY A 1 96 ? 8.242 -6.658 14.613 1.00 73.81 96 GLY A N 1
ATOM 796 C CA . GLY A 1 96 ? 8.461 -8.067 14.309 1.00 73.81 96 GLY A CA 1
ATOM 797 C C . GLY A 1 96 ? 9.291 -8.765 15.388 1.00 73.81 96 GLY A C 1
ATOM 798 O O . GLY A 1 96 ? 9.908 -8.111 16.234 1.00 73.81 96 GLY A O 1
ATOM 799 N N . THR A 1 97 ? 9.288 -10.100 15.404 1.00 69.31 97 THR A N 1
ATOM 800 C CA . THR A 1 97 ? 9.991 -10.867 16.444 1.00 69.31 97 THR A CA 1
ATOM 801 C C . THR A 1 97 ? 11.501 -10.849 16.318 1.00 69.31 97 THR A C 1
ATOM 803 O O . THR A 1 97 ? 12.141 -11.323 17.248 1.00 69.31 97 THR A O 1
ATOM 806 N N . ASP A 1 98 ? 12.089 -10.315 15.248 1.00 66.69 98 ASP A N 1
ATOM 807 C CA . ASP A 1 98 ? 13.546 -10.224 15.112 1.00 66.69 98 ASP A CA 1
ATOM 808 C C . ASP A 1 98 ? 14.157 -8.919 15.614 1.00 66.69 98 ASP A C 1
ATOM 810 O O . ASP A 1 98 ? 15.369 -8.847 15.814 1.00 66.69 98 ASP A O 1
ATOM 814 N N . ASP A 1 99 ? 13.328 -7.955 16.011 1.00 67.12 99 ASP A N 1
ATOM 815 C CA . ASP A 1 99 ? 13.813 -6.686 16.538 1.00 67.12 99 ASP A CA 1
ATOM 816 C C . ASP A 1 99 ? 14.383 -6.820 17.975 1.00 67.12 99 ASP A C 1
ATOM 818 O O . ASP A 1 99 ? 13.665 -6.952 18.978 1.00 67.12 99 ASP A O 1
ATOM 822 N N . GLU A 1 100 ? 15.719 -6.794 18.086 1.00 64.06 100 GLU A N 1
ATOM 823 C CA . GLU A 1 100 ? 16.462 -6.942 19.346 1.00 64.06 100 GLU A CA 1
ATOM 824 C C . GLU A 1 100 ? 16.178 -5.842 20.377 1.00 64.06 100 GLU A C 1
ATOM 826 O O . GLU A 1 100 ? 16.287 -6.083 21.587 1.00 64.06 100 GLU A O 1
ATOM 831 N N . ASP A 1 101 ? 15.811 -4.638 19.938 1.00 64.69 101 ASP A N 1
ATOM 832 C CA . ASP A 1 101 ? 15.557 -3.519 20.848 1.00 64.69 101 ASP A CA 1
ATOM 833 C C . ASP A 1 101 ? 14.200 -3.656 21.551 1.00 64.69 101 ASP A C 1
ATOM 835 O O . ASP A 1 101 ? 14.028 -3.219 22.701 1.00 64.69 101 ASP A O 1
ATOM 839 N N . TRP A 1 102 ? 13.258 -4.360 20.921 1.00 66.88 102 TRP A N 1
ATOM 840 C CA . TRP A 1 102 ? 11.950 -4.666 21.502 1.00 66.88 102 TRP A CA 1
ATOM 841 C C . TRP A 1 102 ? 12.034 -5.893 22.402 1.00 66.88 102 TRP A C 1
ATOM 843 O O . TRP A 1 102 ? 11.449 -5.869 23.488 1.00 66.88 102 TRP A O 1
ATOM 853 N N . LYS A 1 103 ? 12.888 -6.875 22.060 1.00 62.44 103 LYS A N 1
ATOM 854 C CA . LYS A 1 103 ? 13.238 -8.009 22.942 1.00 62.44 103 LYS A CA 1
ATOM 855 C C . LYS A 1 103 ? 13.790 -7.562 24.304 1.00 62.44 103 LYS A C 1
ATOM 857 O O . LYS A 1 103 ? 13.578 -8.224 25.319 1.00 62.44 103 LYS A O 1
ATOM 862 N N . LYS A 1 104 ? 14.491 -6.425 24.368 1.00 65.44 104 LYS A N 1
ATOM 863 C CA . LYS A 1 104 ? 15.026 -5.869 25.630 1.00 65.44 104 LYS A CA 1
ATOM 864 C C . LYS A 1 104 ? 13.956 -5.184 26.494 1.00 65.44 104 LYS A C 1
ATOM 866 O O . LYS A 1 104 ? 14.178 -4.980 27.685 1.00 65.44 104 LYS A O 1
ATOM 871 N N . ASN A 1 105 ? 12.787 -4.863 25.931 1.00 67.94 105 ASN A N 1
ATOM 872 C CA . ASN A 1 105 ? 11.676 -4.162 26.589 1.00 67.94 105 ASN A CA 1
ATOM 873 C C . ASN A 1 105 ? 10.399 -5.025 26.717 1.00 67.94 105 ASN A C 1
ATOM 875 O O . ASN A 1 105 ? 9.290 -4.487 26.764 1.00 67.94 105 ASN A O 1
ATOM 879 N N . ASN A 1 106 ? 10.549 -6.351 26.820 1.00 66.44 106 ASN A N 1
ATOM 880 C CA . ASN A 1 106 ? 9.459 -7.342 26.780 1.00 66.44 106 ASN A CA 1
ATOM 881 C C . ASN A 1 106 ? 8.279 -7.089 27.730 1.00 66.44 106 ASN A C 1
ATOM 883 O O . ASN A 1 106 ? 7.176 -7.544 27.462 1.00 66.44 106 ASN A O 1
ATOM 887 N N . SER A 1 107 ? 8.454 -6.372 28.843 1.00 79.00 107 SER A N 1
ATOM 888 C CA . SER A 1 107 ? 7.347 -6.139 29.783 1.00 79.00 107 SER A CA 1
ATOM 889 C C . SER A 1 107 ? 6.203 -5.304 29.194 1.00 79.00 107 SER A C 1
ATOM 891 O O . SER A 1 107 ? 5.065 -5.444 29.649 1.00 79.00 107 SER A O 1
ATOM 893 N N . LYS A 1 108 ? 6.484 -4.477 28.176 1.00 85.31 108 LYS A N 1
ATOM 894 C CA . LYS A 1 108 ? 5.530 -3.546 27.545 1.00 85.31 108 LYS A CA 1
ATOM 895 C C . LYS A 1 108 ? 4.793 -4.131 26.340 1.00 85.31 108 LYS A C 1
ATOM 897 O O . LYS A 1 108 ? 3.884 -3.481 25.826 1.00 85.31 108 LYS A O 1
ATOM 902 N N . TYR A 1 109 ? 5.179 -5.323 25.897 1.00 86.81 109 TYR A N 1
ATOM 903 C CA . TYR A 1 109 ? 4.702 -5.914 24.655 1.00 86.81 109 TYR A CA 1
ATOM 904 C C . TYR A 1 109 ? 4.251 -7.355 24.857 1.00 86.81 109 TYR A C 1
ATOM 906 O O . TYR A 1 109 ? 4.780 -8.047 25.721 1.00 86.81 109 TYR A O 1
ATOM 914 N N . ASP A 1 110 ? 3.305 -7.797 24.035 1.00 87.62 110 ASP A N 1
ATOM 915 C CA . ASP A 1 110 ? 2.855 -9.184 23.979 1.00 87.62 110 ASP A CA 1
ATOM 916 C C . ASP A 1 110 ? 3.045 -9.736 22.561 1.00 87.62 110 ASP A C 1
ATOM 918 O O . ASP A 1 110 ? 2.751 -9.066 21.570 1.00 87.62 110 ASP A O 1
ATOM 922 N N . LEU A 1 111 ? 3.550 -10.968 22.461 1.00 85.75 111 LEU A N 1
ATOM 923 C CA . LEU A 1 111 ? 3.600 -11.703 21.200 1.00 85.75 111 LEU A CA 1
ATOM 924 C C . LEU A 1 111 ? 2.223 -12.302 20.917 1.00 85.75 111 LEU A C 1
ATOM 926 O O . LEU A 1 111 ? 1.696 -13.075 21.719 1.00 85.75 111 LEU A O 1
ATOM 930 N N . HIS A 1 112 ? 1.669 -11.991 19.752 1.00 82.81 112 HIS A N 1
ATOM 931 C CA . HIS A 1 112 ? 0.391 -12.526 19.305 1.00 82.81 112 HIS A CA 1
ATOM 932 C C . HIS A 1 112 ? 0.617 -13.625 18.266 1.00 82.81 112 HIS A C 1
ATOM 934 O O . HIS A 1 112 ? 1.171 -13.370 17.204 1.00 82.81 112 HIS A O 1
ATOM 940 N N . SER A 1 113 ? 0.191 -14.858 18.543 1.00 81.94 113 SER A N 1
ATOM 941 C CA . SER A 1 113 ? 0.383 -16.002 17.628 1.00 81.94 113 SER A CA 1
ATOM 942 C C . SER A 1 113 ? -0.821 -16.944 17.528 1.00 81.94 113 SER A C 1
ATOM 944 O O . SER A 1 113 ? -0.784 -17.922 16.779 1.00 81.94 113 SER A O 1
ATOM 946 N N . ASP A 1 114 ? -1.898 -16.657 18.259 1.00 86.62 114 ASP A N 1
ATOM 947 C CA . ASP A 1 114 ? -3.098 -17.487 18.279 1.00 86.62 114 ASP A CA 1
ATOM 948 C C . ASP A 1 114 ? -3.963 -17.323 17.011 1.00 86.62 114 ASP A C 1
ATOM 950 O O . ASP A 1 114 ? -3.715 -16.499 16.127 1.00 86.62 114 ASP A O 1
ATOM 954 N N . GLU A 1 115 ? -5.007 -18.143 16.897 1.00 88.62 115 GLU A N 1
ATOM 955 C CA . GLU A 1 115 ? -5.911 -18.121 15.740 1.00 88.62 115 GLU A CA 1
ATOM 956 C C . GLU A 1 115 ? -6.668 -16.786 15.609 1.00 88.62 115 GLU A C 1
ATOM 958 O O . GLU A 1 115 ? -6.967 -16.332 14.503 1.00 88.62 115 GLU A O 1
ATOM 963 N N . ASN A 1 116 ? -6.946 -16.117 16.732 1.00 91.38 116 ASN A N 1
ATOM 964 C CA . ASN A 1 116 ? -7.563 -14.793 16.724 1.00 91.38 116 ASN A CA 1
ATOM 965 C C . ASN A 1 116 ? -6.600 -13.742 16.163 1.00 91.38 116 ASN A C 1
ATOM 967 O O . ASN A 1 116 ? -7.009 -12.911 15.354 1.00 91.38 116 ASN A O 1
ATOM 971 N N . ALA A 1 117 ? -5.320 -13.806 16.528 1.00 89.19 117 ALA A N 1
ATOM 972 C CA . ALA A 1 117 ? -4.270 -12.962 15.982 1.00 89.19 117 ALA A CA 1
ATOM 973 C C . ALA A 1 117 ? -4.113 -13.161 14.473 1.00 89.19 117 ALA A C 1
ATOM 975 O O . ALA A 1 117 ? -3.958 -12.175 13.755 1.00 89.19 117 ALA A O 1
ATOM 976 N N . LYS A 1 118 ? -4.222 -14.401 13.973 1.00 89.88 118 LYS A N 1
ATOM 977 C CA . LYS A 1 118 ? -4.199 -14.682 12.525 1.00 89.88 118 LYS A CA 1
ATOM 978 C C . LYS A 1 118 ? -5.372 -14.021 11.813 1.00 89.88 118 LYS A C 1
ATOM 980 O O . LYS A 1 118 ? -5.167 -13.260 10.873 1.00 89.88 118 LYS A O 1
ATOM 985 N N . LYS A 1 119 ? -6.596 -14.226 12.311 1.00 92.38 119 LYS A N 1
ATOM 986 C CA . LYS A 1 119 ? -7.809 -13.589 11.763 1.00 92.38 119 LYS A CA 1
ATOM 987 C C . LYS A 1 119 ? -7.768 -12.066 11.834 1.00 92.38 119 LYS A C 1
ATOM 989 O O . LYS A 1 119 ? -8.357 -11.406 10.986 1.00 92.38 119 LYS A O 1
ATOM 994 N N . ASN A 1 120 ? -7.091 -11.514 12.838 1.00 94.88 120 ASN A N 1
ATOM 995 C CA . ASN A 1 120 ? -6.908 -10.078 13.010 1.00 94.88 120 ASN A CA 1
ATOM 996 C C . ASN A 1 120 ? -5.669 -9.526 12.270 1.00 94.88 120 ASN A C 1
ATOM 998 O O . ASN A 1 120 ? -5.422 -8.322 12.319 1.00 94.88 120 ASN A O 1
ATOM 1002 N N . LYS A 1 121 ? -4.904 -10.388 11.584 1.00 92.88 121 LYS A N 1
ATOM 1003 C CA . LYS A 1 121 ? -3.656 -10.067 10.872 1.00 92.88 121 LYS A CA 1
ATOM 1004 C C . LYS A 1 121 ? -2.577 -9.422 11.737 1.00 92.88 121 LYS A C 1
ATOM 1006 O O . LYS A 1 121 ? -1.902 -8.493 11.318 1.00 92.88 121 LYS A O 1
ATOM 1011 N N . ILE A 1 122 ? -2.408 -9.921 12.952 1.00 90.81 122 ILE A N 1
ATOM 1012 C CA . ILE A 1 122 ? -1.326 -9.522 13.867 1.00 90.81 122 ILE A CA 1
ATOM 1013 C C . ILE A 1 122 ? -0.527 -10.730 14.373 1.00 90.81 122 ILE A C 1
ATOM 1015 O O . ILE A 1 122 ? 0.233 -10.616 15.330 1.00 90.81 122 ILE A O 1
ATOM 1019 N N . ALA A 1 123 ? -0.727 -11.906 13.772 1.00 86.62 123 ALA A N 1
ATOM 1020 C CA . ALA A 1 123 ? 0.015 -13.104 14.139 1.00 86.62 123 ALA A CA 1
ATOM 1021 C C . ALA A 1 123 ? 1.503 -12.973 13.783 1.00 86.62 123 ALA A C 1
ATOM 1023 O O . ALA A 1 123 ? 1.847 -12.513 12.698 1.00 86.62 123 ALA A O 1
ATOM 1024 N N . GLY A 1 124 ? 2.373 -13.409 14.694 1.00 80.31 124 GLY A N 1
ATOM 1025 C CA . GLY A 1 124 ? 3.825 -13.271 14.571 1.00 80.31 124 GLY A CA 1
ATOM 1026 C C . GLY A 1 124 ? 4.340 -11.875 14.924 1.00 80.31 124 GLY A C 1
ATOM 1027 O O . GLY A 1 124 ? 5.527 -11.618 14.776 1.00 80.31 124 GLY A O 1
ATOM 1028 N N . LEU A 1 125 ? 3.477 -10.971 15.399 1.00 84.31 125 LEU A N 1
ATOM 1029 C CA . LEU A 1 125 ? 3.873 -9.616 15.767 1.00 84.31 125 LEU A CA 1
ATOM 1030 C C . LEU A 1 125 ? 3.954 -9.439 17.284 1.00 84.31 125 LEU A C 1
ATOM 1032 O O . LEU A 1 125 ? 3.143 -9.980 18.043 1.00 84.31 125 LEU A O 1
ATOM 1036 N N . ILE A 1 126 ? 4.911 -8.619 17.712 1.00 86.50 126 ILE A N 1
ATOM 1037 C CA . ILE A 1 126 ? 5.044 -8.120 19.079 1.00 86.50 126 ILE A CA 1
ATOM 1038 C C . ILE A 1 126 ? 4.279 -6.793 19.163 1.00 86.50 126 ILE A C 1
ATOM 1040 O O . ILE A 1 126 ? 4.645 -5.809 18.518 1.00 86.50 126 ILE A O 1
ATOM 1044 N N . VAL A 1 127 ? 3.197 -6.758 19.941 1.00 89.44 127 VAL A N 1
ATOM 1045 C CA . VAL A 1 127 ? 2.254 -5.628 20.000 1.00 89.44 127 VAL A CA 1
ATOM 1046 C C . VAL A 1 127 ? 2.309 -4.951 21.365 1.00 89.44 127 VAL A C 1
ATOM 1048 O O . VAL A 1 127 ? 2.363 -5.610 22.401 1.00 89.44 127 VAL A O 1
ATOM 1051 N N . GLU A 1 128 ? 2.296 -3.617 21.384 1.00 91.56 128 GLU A N 1
ATOM 1052 C CA . GLU A 1 128 ? 2.281 -2.830 22.623 1.00 91.56 128 GLU A CA 1
ATOM 1053 C C . GLU A 1 128 ? 1.020 -3.122 23.440 1.00 91.56 128 GLU A C 1
ATOM 1055 O O . GLU A 1 128 ? -0.105 -3.016 22.941 1.00 91.56 128 GLU A O 1
ATOM 1060 N N . LYS A 1 129 ? 1.207 -3.424 24.726 1.00 92.00 129 LYS A N 1
ATOM 1061 C CA . LYS A 1 129 ? 0.106 -3.603 25.673 1.00 92.00 129 LYS A CA 1
ATOM 1062 C C . LYS A 1 129 ? -0.771 -2.360 25.715 1.00 92.00 129 LYS A C 1
ATOM 1064 O O . LYS A 1 129 ? -0.287 -1.227 25.743 1.00 92.00 129 LYS A O 1
ATOM 1069 N N . GLU A 1 130 ? -2.081 -2.578 25.787 1.00 94.56 130 GLU A N 1
ATOM 1070 C CA . GLU A 1 130 ? -3.087 -1.516 25.694 1.00 94.56 130 GLU A CA 1
ATOM 1071 C C . GLU A 1 130 ? -2.868 -0.384 26.712 1.00 94.56 130 GLU A C 1
ATOM 1073 O O . GLU A 1 130 ? -3.012 0.787 26.364 1.00 94.56 130 GLU A O 1
ATOM 1078 N N . GLU A 1 131 ? -2.476 -0.701 27.949 1.00 93.69 131 GLU A N 1
ATOM 1079 C CA . GLU A 1 131 ? -2.205 0.303 28.987 1.00 93.69 131 GLU A CA 1
ATOM 1080 C C . GLU A 1 131 ? -1.050 1.248 28.611 1.00 93.69 131 GLU A C 1
ATOM 1082 O O . GLU A 1 131 ? -1.153 2.466 28.788 1.00 93.69 131 GLU A O 1
ATOM 1087 N N . TYR A 1 132 ? 0.021 0.709 28.021 1.00 91.94 132 TYR A N 1
ATOM 1088 C CA . TYR A 1 132 ? 1.178 1.480 27.576 1.00 91.94 132 TYR A CA 1
ATOM 1089 C C . TYR A 1 132 ? 0.832 2.294 26.332 1.00 91.94 132 TYR A C 1
ATOM 1091 O O . TYR A 1 132 ? 1.103 3.496 26.306 1.00 91.94 132 TYR A O 1
ATOM 1099 N N . ALA A 1 133 ? 0.129 1.688 25.370 1.00 92.88 133 ALA A N 1
ATOM 1100 C CA . ALA A 1 133 ? -0.344 2.374 24.173 1.00 92.88 133 ALA A CA 1
ATOM 1101 C C . ALA A 1 133 ? -1.254 3.562 24.524 1.00 92.88 133 ALA A C 1
ATOM 1103 O O . ALA A 1 133 ? -1.049 4.673 24.036 1.00 92.88 133 ALA A O 1
ATOM 1104 N N . ARG A 1 134 ? -2.226 3.372 25.426 1.00 93.31 134 ARG A N 1
ATOM 1105 C CA . ARG A 1 134 ? -3.117 4.445 25.900 1.00 93.31 134 ARG A CA 1
ATOM 1106 C C . ARG A 1 134 ? -2.344 5.570 26.580 1.00 93.31 134 ARG A C 1
ATOM 1108 O O . ARG A 1 134 ? -2.589 6.734 26.268 1.00 93.31 134 ARG A O 1
ATOM 1115 N N . ASN A 1 135 ? -1.402 5.235 27.463 1.00 90.81 135 ASN A N 1
ATOM 1116 C CA . ASN A 1 135 ? -0.561 6.222 28.139 1.00 90.81 135 ASN A CA 1
ATOM 1117 C C . ASN A 1 135 ? 0.311 7.001 27.150 1.00 90.81 135 ASN A C 1
ATOM 1119 O O . ASN A 1 135 ? 0.407 8.223 27.252 1.00 90.81 135 ASN A O 1
ATOM 1123 N N . ARG A 1 136 ? 0.924 6.323 26.176 1.00 89.38 136 ARG A N 1
ATOM 1124 C CA . ARG A 1 136 ? 1.725 6.954 25.124 1.00 89.38 136 ARG A CA 1
ATOM 1125 C C . ARG A 1 136 ? 0.873 7.904 24.289 1.00 89.38 136 ARG A C 1
ATOM 1127 O O . ARG A 1 136 ? 1.228 9.071 24.172 1.00 89.38 136 ARG A O 1
ATOM 1134 N N . ILE A 1 137 ? -0.267 7.435 23.781 1.00 89.75 137 ILE A N 1
ATOM 1135 C CA . ILE A 1 137 ? -1.178 8.215 22.929 1.00 89.75 137 ILE A CA 1
ATOM 1136 C C . ILE A 1 137 ? -1.720 9.445 23.670 1.00 89.75 137 ILE A C 1
ATOM 1138 O O . ILE A 1 137 ? -1.744 10.538 23.109 1.00 89.75 137 ILE A O 1
ATOM 1142 N N . ALA A 1 138 ? -2.090 9.304 24.946 1.00 84.25 138 ALA A N 1
ATOM 1143 C CA . ALA A 1 138 ? -2.562 10.421 25.764 1.00 84.25 138 ALA A CA 1
ATOM 1144 C C . ALA A 1 138 ? -1.470 11.473 26.045 1.00 84.25 138 ALA A C 1
ATOM 1146 O O . ALA A 1 138 ? -1.778 12.653 26.200 1.00 84.25 138 ALA A O 1
ATOM 1147 N N . ASN A 1 139 ? -0.201 11.054 26.106 1.00 79.62 139 ASN A N 1
ATOM 1148 C CA . ASN A 1 139 ? 0.947 11.916 26.397 1.00 79.62 139 ASN A CA 1
ATOM 1149 C C . ASN A 1 139 ? 1.668 12.443 25.148 1.00 79.62 139 ASN A C 1
ATOM 1151 O O . ASN A 1 139 ? 2.691 13.123 25.286 1.00 79.62 139 ASN A O 1
ATOM 1155 N N . LEU A 1 140 ? 1.159 12.178 23.939 1.00 73.12 140 LEU A N 1
ATOM 1156 C CA . LEU A 1 140 ? 1.649 12.801 22.708 1.00 73.12 140 LEU A CA 1
ATOM 1157 C C . LEU A 1 140 ? 1.354 14.309 22.756 1.00 73.12 140 LEU A C 1
ATOM 1159 O O . LEU A 1 140 ? 0.322 14.786 22.296 1.00 73.12 140 LEU A O 1
ATOM 1163 N N . LYS A 1 141 ? 2.273 15.071 23.362 1.00 54.38 141 LYS A N 1
ATOM 1164 C CA . LYS A 1 141 ? 2.123 16.514 23.617 1.00 54.38 141 LYS A CA 1
ATOM 1165 C C . LYS A 1 141 ? 2.203 17.391 22.366 1.00 54.38 141 LYS A C 1
ATOM 1167 O O . LYS A 1 141 ? 1.921 18.579 22.461 1.00 54.38 141 LYS A O 1
ATOM 1172 N N . TYR A 1 142 ? 2.562 16.842 21.211 1.00 51.16 142 TYR A N 1
ATOM 1173 C CA . TYR A 1 142 ? 2.724 17.603 19.978 1.00 51.16 142 TYR A CA 1
ATOM 1174 C C . TYR A 1 142 ? 2.448 16.706 18.778 1.00 51.16 142 TYR A C 1
ATOM 1176 O O . TYR A 1 142 ? 3.186 15.751 18.547 1.00 51.16 142 TYR A O 1
ATOM 1184 N N . PHE A 1 143 ? 1.443 17.043 17.973 1.00 51.75 143 PHE A N 1
ATOM 1185 C CA . PHE A 1 143 ? 1.421 16.588 16.588 1.00 51.75 143 PHE A CA 1
ATOM 1186 C C . PHE A 1 143 ? 2.015 17.671 15.688 1.00 51.75 143 PHE A C 1
ATOM 1188 O O . PHE A 1 143 ? 1.724 18.856 15.828 1.00 51.75 143 PHE A O 1
ATOM 1195 N N . ARG A 1 144 ? 2.875 17.222 14.766 1.00 46.38 144 ARG A N 1
ATOM 1196 C CA . ARG A 1 144 ? 3.722 17.979 13.823 1.00 46.38 144 ARG A CA 1
ATOM 1197 C C . ARG A 1 144 ? 2.953 18.820 12.782 1.00 46.38 144 ARG A C 1
ATOM 1199 O O . ARG A 1 144 ? 3.543 19.289 11.817 1.00 46.38 144 ARG A O 1
ATOM 1206 N N . SER A 1 145 ? 1.651 19.034 12.960 1.00 47.59 145 SER A N 1
ATOM 1207 C CA . SER A 1 145 ? 0.846 19.932 12.130 1.00 47.59 145 SER A CA 1
ATOM 1208 C C . SER A 1 145 ? -0.231 20.595 12.990 1.00 47.59 145 SER A C 1
ATOM 1210 O O . SER A 1 145 ? -0.835 19.941 13.835 1.00 47.59 145 SER A O 1
ATOM 1212 N N . ASN A 1 146 ? -0.520 21.878 12.759 1.00 52.88 146 ASN A N 1
ATOM 1213 C CA . ASN A 1 146 ? -1.517 22.668 13.504 1.00 52.88 146 ASN A CA 1
ATOM 1214 C C . ASN A 1 146 ? -2.979 22.146 13.405 1.00 52.88 146 ASN A C 1
ATOM 1216 O O . ASN A 1 146 ? -3.904 22.851 13.809 1.00 52.88 146 ASN A O 1
ATOM 1220 N N . LYS A 1 147 ? -3.219 20.953 12.838 1.00 56.09 147 LYS A N 1
ATOM 1221 C CA . LYS A 1 147 ? -4.552 20.417 12.515 1.00 56.09 147 LYS A CA 1
ATOM 1222 C C . LYS A 1 147 ? -5.056 19.359 13.511 1.00 56.09 147 LYS A C 1
ATOM 1224 O O . LYS A 1 147 ? -6.236 19.400 13.856 1.00 56.09 147 LYS A O 1
ATOM 1229 N N . THR A 1 148 ? -4.203 18.474 14.039 1.00 57.28 148 THR A N 1
ATOM 1230 C CA . THR A 1 148 ? -4.627 17.428 14.995 1.00 57.28 148 THR A CA 1
ATOM 1231 C C . THR A 1 148 ? -4.674 17.974 16.422 1.00 57.28 148 THR A C 1
ATOM 1233 O O . THR A 1 148 ? -3.668 18.436 16.953 1.00 57.28 148 THR A O 1
ATOM 1236 N N . LYS A 1 149 ? -5.843 17.902 17.065 1.00 68.12 149 LYS A N 1
ATOM 1237 C CA . LYS A 1 149 ? -6.078 18.418 18.421 1.00 68.12 149 LYS A CA 1
ATOM 1238 C C . LYS A 1 149 ? -6.040 17.330 19.491 1.00 68.12 149 LYS A C 1
ATOM 1240 O O . LYS A 1 149 ? -5.705 17.644 20.630 1.00 68.12 149 LYS A O 1
ATOM 1245 N N . LYS A 1 150 ? -6.422 16.087 19.164 1.00 84.44 150 LYS A N 1
ATOM 1246 C CA . LYS A 1 150 ? -6.488 14.961 20.116 1.00 84.44 150 LYS A CA 1
ATOM 1247 C C . LYS A 1 150 ? -6.249 13.619 19.426 1.00 84.44 150 LYS A C 1
ATOM 1249 O O . LYS A 1 150 ? -6.724 13.426 18.311 1.00 84.44 150 LYS A O 1
ATOM 1254 N N . ALA A 1 151 ? -5.591 12.692 20.120 1.00 88.88 151 ALA A N 1
ATOM 1255 C CA . ALA A 1 151 ? -5.407 11.314 19.678 1.00 88.88 151 ALA A CA 1
ATOM 1256 C C . ALA A 1 151 ? -6.082 10.326 20.646 1.00 88.88 151 ALA A C 1
ATOM 1258 O O . ALA A 1 151 ? -6.106 10.550 21.858 1.00 88.88 151 ALA A O 1
ATOM 1259 N N . TYR A 1 152 ? -6.637 9.241 20.113 1.00 92.94 152 TYR A N 1
ATOM 1260 C CA . TYR A 1 152 ? -7.359 8.211 20.851 1.00 92.94 152 TYR A CA 1
ATOM 1261 C C . TYR A 1 152 ? -6.878 6.824 20.445 1.00 92.94 152 TYR A C 1
ATOM 1263 O O . TYR A 1 152 ? -6.605 6.549 19.281 1.00 92.94 152 TYR A O 1
ATOM 1271 N N . TYR A 1 153 ? -6.825 5.928 21.422 1.00 94.81 153 TYR A N 1
ATOM 1272 C CA . TYR A 1 153 ? -6.504 4.530 21.184 1.00 94.81 153 TYR A CA 1
ATOM 1273 C C . TYR A 1 153 ? -7.564 3.848 20.310 1.00 94.81 153 TYR A C 1
ATOM 1275 O O . TYR A 1 153 ? -8.768 3.955 20.577 1.00 94.81 153 TYR A O 1
ATOM 1283 N N . ILE A 1 154 ? -7.100 3.065 19.340 1.00 95.50 154 ILE A N 1
ATOM 1284 C CA . ILE A 1 154 ? -7.888 2.052 18.642 1.00 95.50 154 ILE A CA 1
ATOM 1285 C C . ILE A 1 154 ? -7.168 0.702 18.716 1.00 95.50 154 ILE A C 1
ATOM 1287 O O . ILE A 1 154 ? -5.954 0.649 18.887 1.00 95.50 154 ILE A O 1
ATOM 1291 N N . LYS A 1 155 ? -7.923 -0.400 18.643 1.00 95.62 155 LYS A N 1
ATOM 1292 C CA . LYS A 1 155 ? -7.346 -1.752 18.677 1.00 95.62 155 LYS A CA 1
ATOM 1293 C C . LYS A 1 155 ? -6.369 -1.966 17.502 1.00 95.62 155 LYS A C 1
ATOM 1295 O O . LYS A 1 155 ? -6.519 -1.294 16.487 1.00 95.62 155 LYS A O 1
ATOM 1300 N N . PRO A 1 156 ? -5.390 -2.877 17.613 1.00 94.88 156 PRO A N 1
ATOM 1301 C CA . PRO A 1 156 ? -4.513 -3.241 16.499 1.00 94.88 156 PRO A CA 1
ATOM 1302 C C . PRO A 1 156 ? -5.235 -4.133 15.470 1.00 94.88 156 PRO A C 1
ATOM 1304 O O . PRO A 1 156 ? -6.275 -4.727 15.776 1.00 94.88 156 PRO A O 1
ATOM 1307 N N . GLY A 1 157 ? -4.652 -4.265 14.275 1.00 95.00 157 GLY A N 1
ATOM 1308 C CA . GLY A 1 157 ? -5.122 -5.177 13.228 1.00 95.00 157 GLY A CA 1
ATOM 1309 C C . GLY A 1 157 ? -6.464 -4.810 12.583 1.00 95.00 157 GLY A C 1
ATOM 1310 O O . GLY A 1 157 ? -6.953 -3.679 12.683 1.00 95.00 157 GLY A O 1
ATOM 1311 N N . LEU A 1 158 ? -7.074 -5.797 11.923 1.00 97.12 158 LEU A N 1
ATOM 1312 C CA . LEU A 1 158 ? -8.350 -5.667 11.206 1.00 97.12 158 LEU A CA 1
ATOM 1313 C C . LEU A 1 158 ? -9.514 -5.194 12.082 1.00 97.12 158 LEU A C 1
ATOM 1315 O O . LEU A 1 158 ? -10.342 -4.410 11.625 1.00 97.12 158 LEU A O 1
ATOM 1319 N N . ASP A 1 159 ? -9.588 -5.626 13.336 1.00 97.12 159 ASP A N 1
ATOM 1320 C CA . ASP A 1 159 ? -10.632 -5.222 14.280 1.00 97.12 159 ASP A CA 1
ATOM 1321 C C . ASP A 1 159 ? -10.610 -3.715 14.527 1.00 97.12 159 ASP A C 1
ATOM 1323 O O . ASP A 1 159 ? -11.652 -3.054 14.585 1.00 97.12 159 ASP A O 1
ATOM 1327 N N . GLY A 1 160 ? -9.407 -3.159 14.657 1.00 96.94 160 GLY A N 1
ATOM 1328 C CA . GLY A 1 160 ? -9.208 -1.728 14.766 1.00 96.94 160 GLY A CA 1
ATOM 1329 C C . GLY A 1 160 ? -9.611 -0.986 13.498 1.00 96.94 160 GLY A C 1
ATOM 1330 O O . GLY A 1 160 ? -10.346 -0.003 13.574 1.00 96.94 160 GLY A O 1
ATOM 1331 N N . ILE A 1 161 ? -9.203 -1.493 12.333 1.00 97.44 161 ILE A N 1
ATOM 1332 C CA . ILE A 1 161 ? -9.547 -0.909 11.030 1.00 97.44 161 ILE A CA 1
ATOM 1333 C C . ILE A 1 161 ? -11.059 -0.908 10.799 1.00 97.44 161 ILE A C 1
ATOM 1335 O O . ILE A 1 161 ? -11.636 0.146 10.533 1.00 97.44 161 ILE A O 1
ATOM 1339 N N . ARG A 1 162 ? -11.730 -2.049 10.994 1.00 97.75 162 ARG A N 1
ATOM 1340 C CA . ARG A 1 162 ? -13.194 -2.172 10.891 1.00 97.75 162 ARG A CA 1
ATOM 1341 C C . ARG A 1 162 ? -13.905 -1.193 11.815 1.00 97.75 162 ARG A C 1
ATOM 1343 O O . ARG A 1 162 ? -14.876 -0.557 11.409 1.00 97.75 162 ARG A O 1
ATOM 1350 N N . LYS A 1 163 ? -13.407 -1.032 13.043 1.00 96.50 163 LYS A N 1
ATOM 1351 C CA . LYS A 1 163 ? -13.965 -0.085 14.012 1.00 96.50 163 LYS A CA 1
ATOM 1352 C C . LYS A 1 163 ? -13.768 1.372 13.583 1.00 96.50 163 LYS A C 1
ATOM 1354 O O . LYS A 1 163 ? -14.711 2.153 13.684 1.00 96.50 163 LYS A O 1
ATOM 1359 N N . GLY A 1 164 ? -12.588 1.727 13.074 1.00 95.56 164 GLY A N 1
ATOM 1360 C CA . GLY A 1 164 ? -12.292 3.063 12.547 1.00 95.56 164 GLY A CA 1
ATOM 1361 C C . GLY A 1 164 ? -13.189 3.419 11.361 1.00 95.56 164 GLY A C 1
ATOM 1362 O O . GLY A 1 164 ? -13.851 4.455 11.376 1.00 95.56 164 GLY A O 1
ATOM 1363 N N . ILE A 1 165 ? -13.305 2.507 10.392 1.00 95.81 165 ILE A N 1
ATOM 1364 C CA . ILE A 1 165 ? -14.216 2.637 9.246 1.00 95.81 165 ILE A CA 1
ATOM 1365 C C . ILE A 1 165 ? -15.674 2.740 9.708 1.00 95.81 165 ILE A C 1
ATOM 1367 O O . ILE A 1 165 ? -16.424 3.576 9.205 1.00 95.81 165 ILE A O 1
ATOM 1371 N N . GLY A 1 166 ? -16.081 1.940 10.697 1.00 95.00 166 GLY A N 1
ATOM 1372 C CA . GLY A 1 166 ? -17.411 2.014 11.301 1.00 95.00 166 GLY A CA 1
ATOM 1373 C C . GLY A 1 166 ? -17.722 3.401 11.867 1.00 95.00 166 GLY A C 1
ATOM 1374 O O . GLY A 1 166 ? -18.783 3.953 11.580 1.00 95.00 166 GLY A O 1
ATOM 1375 N N . TYR A 1 167 ? -16.780 4.006 12.596 1.00 95.00 167 TYR A N 1
ATOM 1376 C CA . TYR A 1 167 ? -16.931 5.376 13.091 1.00 95.00 167 TYR A CA 1
ATOM 1377 C C . TYR A 1 167 ? -17.050 6.401 11.962 1.00 95.00 167 TYR A C 1
ATOM 1379 O O . TYR A 1 167 ? -17.908 7.279 12.029 1.00 95.00 167 TYR A O 1
ATOM 1387 N N . ILE A 1 168 ? -16.232 6.279 10.914 1.00 92.75 168 ILE A N 1
ATOM 1388 C CA . ILE A 1 168 ? -16.286 7.164 9.743 1.00 92.75 168 ILE A CA 1
ATOM 1389 C C . ILE A 1 168 ? -17.662 7.079 9.064 1.00 92.75 168 ILE A C 1
ATOM 1391 O O . ILE A 1 168 ? -18.304 8.107 8.840 1.00 92.75 168 ILE A O 1
ATOM 1395 N N . ARG A 1 169 ? -18.164 5.864 8.810 1.00 91.75 169 ARG A N 1
ATOM 1396 C CA . ARG A 1 169 ? -19.491 5.637 8.213 1.00 91.75 169 ARG A CA 1
ATOM 1397 C C . ARG A 1 169 ? -20.618 6.205 9.073 1.00 91.75 169 ARG A C 1
ATOM 1399 O O . ARG A 1 169 ? -21.501 6.881 8.552 1.00 91.75 169 ARG A O 1
ATOM 1406 N N . GLN A 1 170 ? -20.582 5.979 10.386 1.00 92.06 170 GLN A N 1
ATOM 1407 C CA . GLN A 1 170 ? -21.578 6.527 11.312 1.00 92.06 170 GLN A CA 1
ATOM 1408 C C . GLN A 1 170 ? -21.564 8.062 11.333 1.00 92.06 170 GLN A C 1
ATOM 1410 O O . GL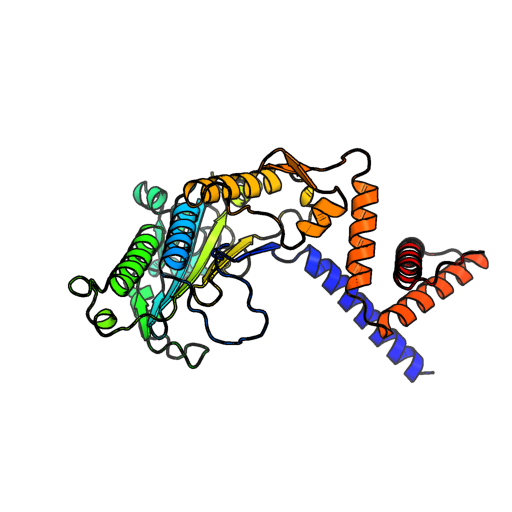N A 1 170 ? -22.628 8.685 11.350 1.00 92.06 170 GLN A O 1
ATOM 1415 N N . LEU A 1 171 ? -20.379 8.683 11.283 1.00 90.25 171 LEU A N 1
ATOM 1416 C CA . LEU A 1 171 ? -20.236 10.138 11.188 1.00 90.25 171 LEU A CA 1
ATOM 1417 C C . LEU A 1 171 ? -20.841 10.690 9.891 1.00 90.25 171 LEU A C 1
ATOM 1419 O O . LEU A 1 171 ? -21.527 11.711 9.940 1.00 90.25 171 LEU A O 1
ATOM 1423 N N . TYR A 1 172 ? -20.637 10.015 8.756 1.00 84.06 172 TYR A N 1
ATOM 1424 C CA . TYR A 1 172 ? -21.215 10.422 7.471 1.00 84.06 172 TYR A CA 1
ATOM 1425 C C . TYR A 1 172 ? -22.723 10.233 7.389 1.00 84.06 172 TYR A C 1
ATOM 1427 O O . TYR A 1 172 ? -23.429 11.133 6.940 1.00 84.06 172 TYR A O 1
ATOM 1435 N N . ASN A 1 173 ? -23.228 9.114 7.897 1.00 84.94 173 ASN A N 1
ATOM 1436 C CA . ASN A 1 173 ? -24.657 8.807 7.892 1.00 84.94 173 ASN A CA 1
ATOM 1437 C C . ASN A 1 173 ? -25.430 9.523 9.014 1.00 84.94 173 ASN A C 1
ATOM 1439 O O . ASN A 1 173 ? -26.612 9.254 9.219 1.00 84.94 173 ASN A O 1
ATOM 1443 N N . ASN A 1 174 ? -24.773 10.416 9.766 1.00 83.69 174 ASN A N 1
ATOM 1444 C CA . ASN A 1 174 ? -25.324 11.127 10.922 1.00 83.69 174 ASN A CA 1
ATOM 1445 C C . ASN A 1 174 ? -25.915 10.192 12.007 1.00 83.69 174 ASN A C 1
ATOM 1447 O O . ASN A 1 174 ? -26.806 10.572 12.767 1.00 83.69 174 ASN A O 1
ATOM 1451 N N . GLN A 1 175 ? -25.389 8.970 12.115 1.00 88.81 175 GLN A N 1
ATOM 1452 C CA . GLN A 1 175 ? -25.782 7.950 13.092 1.00 88.81 175 GLN A CA 1
ATOM 1453 C C . GLN A 1 175 ? -24.977 8.122 14.385 1.00 88.81 175 GLN A C 1
ATOM 1455 O O . GLN A 1 175 ? -24.113 7.323 14.733 1.00 88.81 175 GLN A O 1
ATOM 1460 N N . LYS A 1 176 ? -25.225 9.228 15.090 1.00 87.69 176 LYS A N 1
ATOM 1461 C CA . LYS A 1 176 ? -24.364 9.683 16.195 1.00 87.69 176 LYS A CA 1
ATOM 1462 C C . LYS A 1 176 ? -24.652 9.045 17.555 1.00 87.69 176 LYS A C 1
ATOM 1464 O O . LYS A 1 176 ? -23.866 9.239 18.477 1.00 87.69 176 LYS A O 1
ATOM 1469 N N . ALA A 1 177 ? -25.760 8.322 17.702 1.00 87.25 177 ALA A N 1
ATOM 1470 C CA . ALA A 1 177 ? -26.181 7.765 18.989 1.00 87.25 177 ALA A CA 1
ATOM 1471 C C . ALA A 1 177 ? -25.159 6.762 19.556 1.00 87.25 177 ALA A C 1
ATOM 1473 O O . ALA A 1 177 ? -24.844 6.823 20.745 1.00 87.25 177 ALA A O 1
ATOM 1474 N N . ASP A 1 178 ? -24.586 5.930 18.685 1.00 86.81 178 ASP A N 1
ATOM 1475 C CA . ASP A 1 178 ? -23.681 4.832 19.054 1.00 86.81 178 ASP A CA 1
ATOM 1476 C C . ASP A 1 178 ? -22.195 5.224 19.023 1.00 86.81 178 ASP A C 1
ATOM 1478 O O . ASP A 1 178 ? -21.315 4.418 19.338 1.00 86.81 178 ASP A O 1
ATOM 1482 N N . LEU A 1 179 ? -21.895 6.475 18.661 1.00 92.38 179 LEU A N 1
ATOM 1483 C CA . LEU A 1 179 ? -20.528 6.976 18.632 1.00 92.38 179 LEU A CA 1
ATOM 1484 C C . LEU A 1 179 ? -20.007 7.260 20.049 1.00 92.38 179 LEU A C 1
ATOM 1486 O O . LEU A 1 179 ? -20.756 7.724 20.916 1.00 92.38 179 LEU A O 1
ATOM 1490 N N . PRO A 1 180 ? -18.695 7.084 20.291 1.00 91.50 180 PRO A N 1
ATOM 1491 C CA . PRO A 1 180 ? -18.056 7.592 21.496 1.00 91.50 180 PRO A CA 1
ATOM 1492 C C . PRO A 1 180 ? -18.311 9.090 21.679 1.00 91.50 180 PRO A C 1
ATOM 1494 O O . PRO A 1 180 ? -18.337 9.845 20.708 1.00 91.50 180 PRO A O 1
ATOM 1497 N N . GLU A 1 181 ? -18.424 9.539 22.930 1.00 90.19 181 GLU A N 1
ATOM 1498 C CA . GLU A 1 181 ? -18.794 10.925 23.261 1.00 90.19 181 GLU A CA 1
ATOM 1499 C C . GLU A 1 181 ? -17.915 11.973 22.558 1.00 90.19 181 GLU A C 1
ATOM 1501 O O . GLU A 1 181 ? -18.404 12.982 22.054 1.00 90.19 181 GLU A O 1
ATOM 1506 N N . TYR A 1 182 ? -16.616 11.692 22.434 1.00 87.56 182 TYR A N 1
ATOM 1507 C CA . TYR A 1 182 ? -15.661 12.578 21.769 1.00 87.56 182 TYR A CA 1
ATOM 1508 C C . TYR A 1 182 ? -15.864 12.708 20.247 1.00 87.56 182 TYR A C 1
ATOM 1510 O O . TYR A 1 182 ? -15.327 13.642 19.657 1.00 87.56 182 TYR A O 1
ATOM 1518 N N . LEU A 1 183 ? -16.635 11.817 19.613 1.00 90.94 183 LEU A N 1
ATOM 1519 C CA . LEU A 1 183 ? -17.008 11.894 18.197 1.00 90.94 183 LEU A CA 1
ATOM 1520 C C . LEU A 1 183 ? -18.412 12.465 17.962 1.00 90.94 183 LEU A C 1
ATOM 1522 O O . LEU A 1 183 ? -18.672 12.970 16.872 1.00 90.94 183 LEU A O 1
ATOM 1526 N N . LYS A 1 184 ? -19.327 12.428 18.940 1.00 89.62 184 LYS A N 1
ATOM 1527 C CA . LYS A 1 184 ? -20.739 12.814 18.719 1.00 89.62 184 LYS A CA 1
ATOM 1528 C C . LYS A 1 184 ? -20.899 14.237 18.178 1.00 89.62 184 LYS A C 1
ATOM 1530 O O . LYS A 1 184 ? -21.688 14.485 17.266 1.00 89.62 184 LYS A O 1
ATOM 1535 N N . ASN A 1 185 ? -20.098 15.171 18.681 1.00 84.19 185 ASN A N 1
ATOM 1536 C CA . ASN A 1 185 ? -20.142 16.576 18.264 1.00 84.19 185 ASN A CA 1
ATOM 1537 C C . ASN A 1 185 ? -19.264 16.879 17.043 1.00 84.19 185 ASN A C 1
ATOM 1539 O O . ASN A 1 185 ? -19.218 18.017 16.579 1.00 84.19 185 ASN A O 1
ATOM 1543 N N . MET A 1 186 ? -18.574 15.875 16.504 1.00 85.81 186 MET A N 1
ATOM 1544 C CA . MET A 1 186 ? -17.729 16.044 15.336 1.00 85.81 186 MET A CA 1
ATOM 1545 C C . MET A 1 186 ? -18.580 16.189 14.065 1.00 85.81 186 MET A C 1
ATOM 1547 O O . MET A 1 186 ? -19.623 15.543 13.903 1.00 85.81 186 MET A O 1
ATOM 1551 N N . LYS A 1 187 ? -18.122 17.044 13.147 1.00 84.06 187 LYS A N 1
ATOM 1552 C CA . LYS A 1 187 ? -18.592 17.100 11.762 1.00 84.06 187 LYS A CA 1
ATOM 1553 C C . LYS A 1 187 ? -17.412 16.750 10.863 1.00 84.06 187 LYS A C 1
ATOM 1555 O O . LYS A 1 187 ? -16.538 17.587 10.681 1.00 84.06 187 LYS A O 1
ATOM 1560 N N . LEU A 1 188 ? -17.403 15.519 10.358 1.00 85.31 188 LEU A N 1
ATOM 1561 C CA . LEU A 1 188 ? -16.311 14.987 9.551 1.00 85.31 188 LEU A CA 1
ATOM 1562 C C . LEU A 1 188 ? -16.280 15.653 8.172 1.00 85.31 188 LEU A C 1
ATOM 1564 O O . LEU A 1 188 ? -17.204 15.468 7.377 1.00 85.31 188 LEU A O 1
ATOM 1568 N N . GLN A 1 189 ? -15.226 16.411 7.885 1.00 84.31 189 GLN A N 1
ATOM 1569 C CA . GLN A 1 189 ? -14.949 16.919 6.541 1.00 84.31 189 GLN A CA 1
ATOM 1570 C C . GLN A 1 189 ? -14.073 15.926 5.785 1.00 84.31 189 GLN A C 1
ATOM 1572 O O . GLN A 1 189 ? -14.417 15.551 4.660 1.00 84.31 189 GLN A O 1
ATOM 1577 N N . HIS A 1 190 ? -13.021 15.451 6.451 1.00 85.19 190 HIS A N 1
ATOM 1578 C CA . HIS A 1 190 ? -11.900 14.753 5.849 1.00 85.19 190 HIS A CA 1
ATOM 1579 C C . HIS A 1 190 ? -11.397 13.605 6.733 1.00 85.19 190 HIS A C 1
ATOM 1581 O O . HIS A 1 190 ? -11.296 13.747 7.957 1.00 85.19 190 HIS A O 1
ATOM 1587 N N . PHE A 1 191 ? -11.048 12.474 6.119 1.00 89.81 191 PHE A N 1
ATOM 1588 C CA . PHE A 1 191 ? -10.250 11.438 6.760 1.00 89.81 191 PHE A CA 1
ATOM 1589 C C . PHE A 1 191 ? -9.017 11.059 5.951 1.00 89.81 191 PHE A C 1
ATOM 1591 O O . PHE A 1 191 ? -9.043 11.016 4.721 1.00 89.81 191 PHE A O 1
ATOM 1598 N N . THR A 1 192 ? -7.961 10.698 6.670 1.00 90.44 192 THR A N 1
ATOM 1599 C CA . THR A 1 192 ? -6.824 9.965 6.123 1.00 90.44 192 THR A CA 1
ATOM 1600 C C . THR A 1 192 ? -6.630 8.674 6.904 1.00 90.44 192 THR A C 1
ATOM 1602 O O . THR A 1 192 ? -6.884 8.614 8.107 1.00 90.44 192 THR A O 1
ATOM 1605 N N . PHE A 1 193 ? -6.154 7.648 6.223 1.00 92.56 193 PHE A N 1
ATOM 1606 C CA . PHE A 1 193 ? -5.745 6.372 6.773 1.00 92.56 193 PHE A CA 1
ATOM 1607 C C . PHE A 1 193 ? -4.303 6.116 6.357 1.00 92.56 193 PHE A C 1
ATOM 1609 O O . PHE A 1 193 ? -3.929 6.396 5.222 1.00 92.56 193 PHE A O 1
ATOM 1616 N N . SER A 1 194 ? -3.502 5.590 7.270 1.00 91.12 194 SER A N 1
ATOM 1617 C CA . SER A 1 194 ? -2.159 5.116 6.965 1.00 91.12 194 SER A CA 1
ATOM 1618 C C . SER A 1 194 ? -1.858 3.926 7.858 1.00 91.12 194 SER A C 1
ATOM 1620 O O . SER A 1 194 ? -2.052 4.009 9.074 1.00 91.12 194 SER A O 1
ATOM 1622 N N . ALA A 1 195 ? -1.415 2.826 7.261 1.00 90.56 195 ALA A N 1
ATOM 1623 C CA . ALA A 1 195 ? -1.023 1.616 7.966 1.00 90.56 195 ALA A CA 1
ATOM 1624 C C . ALA A 1 195 ? 0.287 1.082 7.410 1.00 90.56 195 ALA A C 1
ATOM 1626 O O . ALA A 1 195 ? 0.446 0.978 6.197 1.00 90.56 195 ALA A O 1
ATOM 1627 N N . GLY A 1 196 ? 1.191 0.697 8.306 1.00 88.69 196 GLY A N 1
ATOM 1628 C CA . GLY A 1 196 ? 2.313 -0.162 7.941 1.00 88.69 196 GLY A CA 1
ATOM 1629 C C . GLY A 1 196 ? 1.806 -1.589 7.800 1.00 88.69 196 GLY A C 1
ATOM 1630 O O . GLY A 1 196 ? 0.986 -2.035 8.608 1.00 88.69 196 GLY A O 1
ATOM 1631 N N . VAL A 1 197 ? 2.252 -2.298 6.774 1.00 88.12 197 VAL A N 1
ATOM 1632 C CA . VAL A 1 197 ? 1.777 -3.651 6.469 1.00 88.12 197 VAL A CA 1
ATOM 1633 C C . VAL A 1 197 ? 2.941 -4.556 6.111 1.00 88.12 197 VAL A C 1
ATOM 1635 O O . VAL A 1 197 ? 4.012 -4.097 5.734 1.00 88.12 197 VAL A O 1
ATOM 1638 N N . ILE A 1 198 ? 2.713 -5.857 6.216 1.00 85.38 198 ILE A N 1
ATOM 1639 C CA . ILE A 1 198 ? 3.590 -6.872 5.651 1.00 85.38 198 ILE A CA 1
ATOM 1640 C C . ILE A 1 198 ? 2.851 -7.477 4.469 1.00 85.38 198 ILE A C 1
ATOM 1642 O O . ILE A 1 198 ? 1.791 -8.087 4.634 1.00 85.38 198 ILE A O 1
ATOM 1646 N N . TRP A 1 199 ? 3.399 -7.289 3.275 1.00 85.31 199 TRP A N 1
ATOM 1647 C CA . TRP A 1 199 ? 2.861 -7.869 2.053 1.00 85.31 199 TRP A CA 1
ATOM 1648 C C . TRP A 1 199 ? 3.164 -9.367 1.994 1.00 85.31 199 TRP A C 1
ATOM 1650 O O . TRP A 1 199 ? 4.262 -9.795 2.343 1.00 85.31 199 TRP A O 1
ATOM 1660 N N . GLU A 1 200 ? 2.224 -10.177 1.510 1.00 85.69 200 GLU A N 1
ATOM 1661 C CA . GLU A 1 200 ? 2.406 -11.636 1.396 1.00 85.69 200 GLU A CA 1
ATOM 1662 C C . GLU A 1 200 ? 3.586 -12.005 0.478 1.00 85.69 200 GLU A C 1
ATOM 1664 O O . GLU A 1 200 ? 4.283 -13.000 0.703 1.00 85.69 200 GLU A O 1
ATOM 1669 N N . MET A 1 201 ? 3.878 -11.162 -0.522 1.00 79.06 201 MET A N 1
ATOM 1670 C CA . MET A 1 201 ? 5.067 -11.329 -1.363 1.00 79.06 201 MET A CA 1
ATOM 1671 C C . MET A 1 201 ? 6.376 -11.199 -0.565 1.00 79.06 201 MET A C 1
ATOM 1673 O O . MET A 1 201 ? 7.328 -11.921 -0.853 1.00 79.06 201 MET A O 1
ATOM 1677 N N . ASN A 1 202 ? 6.417 -10.352 0.472 1.00 76.38 202 ASN A N 1
ATOM 1678 C CA . ASN A 1 202 ? 7.613 -10.137 1.299 1.00 76.38 202 ASN A CA 1
ATOM 1679 C C . ASN A 1 202 ? 7.901 -11.378 2.138 1.00 76.38 202 ASN A C 1
ATOM 1681 O O . ASN A 1 202 ? 9.037 -11.844 2.201 1.00 76.38 202 ASN A O 1
ATOM 1685 N N . VAL A 1 203 ? 6.842 -11.951 2.708 1.00 75.00 203 VAL A N 1
ATOM 1686 C CA . VAL A 1 203 ? 6.906 -13.185 3.489 1.00 75.00 203 VAL A CA 1
ATOM 1687 C C . VAL A 1 203 ? 7.441 -14.339 2.641 1.00 75.00 203 VAL A C 1
ATOM 1689 O O . VAL A 1 203 ? 8.310 -15.094 3.081 1.00 75.00 203 VAL A O 1
ATOM 1692 N N . SER A 1 204 ? 6.941 -14.450 1.409 1.00 68.44 204 SER A N 1
ATOM 1693 C CA . SER A 1 204 ? 7.346 -15.485 0.455 1.00 68.44 204 SER A CA 1
ATOM 1694 C C . SER A 1 204 ? 8.805 -15.323 0.018 1.00 68.44 204 SER A C 1
ATOM 1696 O O . SER A 1 204 ? 9.533 -16.308 -0.067 1.00 68.44 204 SER A O 1
ATOM 1698 N N . PHE A 1 205 ? 9.253 -14.084 -0.206 1.00 65.75 205 PHE A N 1
ATOM 1699 C CA . PHE A 1 205 ? 10.632 -13.787 -0.597 1.00 65.75 205 PHE A CA 1
ATOM 1700 C C . PHE A 1 205 ? 11.638 -14.056 0.532 1.00 65.75 205 PHE A C 1
ATOM 1702 O O . PHE A 1 205 ? 12.728 -14.568 0.286 1.00 65.75 205 PHE A O 1
ATOM 1709 N N . ARG A 1 206 ? 11.280 -13.723 1.775 1.00 63.56 206 ARG A N 1
ATOM 1710 C CA . ARG A 1 206 ? 12.195 -13.755 2.926 1.00 63.56 206 ARG A CA 1
ATOM 1711 C C . ARG A 1 206 ? 12.081 -15.007 3.798 1.00 63.56 206 ARG A C 1
ATOM 1713 O O . ARG A 1 206 ? 12.786 -15.114 4.793 1.00 63.56 206 ARG A O 1
ATOM 1720 N N . GLN A 1 207 ? 11.216 -15.955 3.430 1.00 62.38 207 GLN A N 1
ATOM 1721 C CA . GLN A 1 207 ? 10.926 -17.164 4.217 1.00 62.38 207 GLN A CA 1
ATOM 1722 C C . GLN A 1 207 ? 10.462 -16.858 5.658 1.00 62.38 207 GLN A C 1
ATOM 1724 O O . GLN A 1 207 ? 10.640 -17.660 6.571 1.00 62.38 207 GLN A O 1
ATOM 1729 N N . GLU A 1 208 ? 9.821 -15.706 5.871 1.00 62.94 208 GLU A N 1
ATOM 1730 C CA . GLU A 1 208 ? 9.433 -15.224 7.210 1.00 62.94 208 GLU A CA 1
ATOM 1731 C C . GLU A 1 208 ? 8.185 -15.952 7.756 1.00 62.94 208 GLU A C 1
ATOM 1733 O O . GLU A 1 208 ? 7.922 -15.933 8.960 1.00 62.94 208 GLU A O 1
ATOM 1738 N N . ARG A 1 209 ? 7.413 -16.644 6.894 1.00 56.44 209 ARG A N 1
ATOM 1739 C CA . ARG A 1 209 ? 6.127 -17.273 7.273 1.00 56.44 209 ARG A CA 1
ATOM 1740 C C . ARG A 1 209 ? 6.282 -18.385 8.300 1.00 56.44 209 ARG A C 1
ATOM 1742 O O . ARG A 1 209 ? 5.414 -18.559 9.152 1.00 56.44 209 ARG A O 1
ATOM 1749 N N . GLU A 1 210 ? 7.342 -19.175 8.163 1.00 50.06 210 GLU A N 1
ATOM 1750 C CA . GLU A 1 210 ? 7.554 -20.382 8.968 1.00 50.06 210 GLU A CA 1
ATOM 1751 C C . GLU A 1 210 ? 8.180 -20.059 10.326 1.00 50.06 210 GLU A C 1
ATOM 1753 O O . GLU A 1 210 ? 7.951 -20.767 11.305 1.00 50.06 210 GLU A O 1
ATOM 1758 N N . THR A 1 211 ? 8.938 -18.967 10.395 1.00 55.59 211 THR A N 1
ATOM 1759 C CA . THR A 1 211 ? 9.715 -18.564 11.569 1.00 55.59 211 THR A CA 1
ATOM 1760 C C . THR A 1 211 ? 9.040 -17.454 12.376 1.00 55.59 211 THR A C 1
ATOM 1762 O O . THR A 1 211 ? 9.361 -17.289 13.550 1.00 55.59 211 THR A O 1
ATOM 1765 N N . GLY A 1 212 ? 8.082 -16.719 11.789 1.00 55.34 212 GLY A N 1
ATOM 1766 C CA . GLY A 1 212 ? 7.421 -15.565 12.420 1.00 55.34 212 GLY A CA 1
ATOM 1767 C C . GLY A 1 212 ? 8.328 -14.340 12.555 1.00 55.34 212 GLY A C 1
ATOM 1768 O O . GLY A 1 212 ? 7.933 -13.343 13.152 1.00 55.34 212 GLY A O 1
ATOM 1769 N N . ASN A 1 213 ? 9.524 -14.435 11.985 1.00 61.69 213 ASN A N 1
ATOM 1770 C CA . ASN A 1 213 ? 10.643 -13.532 12.134 1.00 61.69 213 ASN A CA 1
ATOM 1771 C C . ASN A 1 213 ? 10.573 -12.411 11.107 1.00 61.69 213 ASN A C 1
ATOM 1773 O O . ASN A 1 213 ? 11.188 -12.463 10.051 1.00 61.69 213 ASN A O 1
ATOM 1777 N N . TYR A 1 214 ? 9.772 -11.402 11.418 1.00 66.12 214 TYR A N 1
ATOM 1778 C CA . TYR A 1 214 ? 9.739 -10.174 10.637 1.00 66.12 214 TYR A CA 1
ATOM 1779 C C . TYR A 1 214 ? 10.847 -9.243 11.139 1.00 66.12 214 TYR A C 1
ATOM 1781 O O . TYR A 1 214 ? 10.837 -8.856 12.309 1.00 66.12 214 TYR A O 1
ATOM 1789 N N . ASP A 1 215 ? 11.798 -8.884 10.276 1.00 53.72 215 ASP A N 1
ATOM 1790 C CA . ASP A 1 215 ? 12.926 -8.028 10.671 1.00 53.72 215 ASP A CA 1
ATOM 1791 C C . ASP A 1 215 ? 12.463 -6.605 11.033 1.00 53.72 215 ASP A C 1
ATOM 1793 O O . ASP A 1 215 ? 12.875 -6.055 12.051 1.00 53.72 215 ASP A O 1
ATOM 1797 N N . PHE A 1 216 ? 11.575 -6.001 10.229 1.00 56.56 216 PHE A N 1
ATOM 1798 C CA . PHE A 1 216 ? 11.089 -4.629 10.434 1.00 56.56 216 PHE A CA 1
ATOM 1799 C C . PHE A 1 216 ? 9.691 -4.419 9.838 1.00 56.56 216 PHE A C 1
ATOM 1801 O O . PHE A 1 216 ? 9.434 -4.813 8.702 1.00 56.56 216 PHE A O 1
ATOM 1808 N N . ILE A 1 217 ? 8.812 -3.726 10.573 1.00 56.78 217 ILE A N 1
ATOM 1809 C CA . ILE A 1 217 ? 7.539 -3.192 10.059 1.00 56.78 217 ILE A CA 1
ATOM 1810 C C . ILE A 1 217 ? 7.684 -1.673 9.973 1.00 56.78 217 ILE A C 1
ATOM 1812 O O . ILE A 1 217 ? 7.359 -0.949 10.916 1.00 56.78 217 ILE A O 1
ATOM 1816 N N . ASP A 1 218 ? 8.253 -1.192 8.872 1.00 50.72 218 ASP A N 1
ATOM 1817 C CA . ASP A 1 218 ? 8.542 0.228 8.681 1.00 50.72 218 ASP A CA 1
ATOM 1818 C C . ASP A 1 218 ? 7.426 0.912 7.875 1.00 50.72 218 ASP A C 1
ATOM 1820 O O . ASP A 1 218 ? 7.241 0.635 6.687 1.00 50.72 218 ASP A O 1
ATOM 1824 N N . TYR A 1 219 ? 6.714 1.848 8.518 1.00 50.72 219 TYR A N 1
ATOM 1825 C CA . TYR A 1 219 ? 5.710 2.722 7.890 1.00 50.72 219 TYR A CA 1
ATOM 1826 C C . TYR A 1 219 ? 6.255 3.491 6.688 1.00 50.72 219 TYR A C 1
ATOM 1828 O O . TYR A 1 219 ? 5.476 3.937 5.850 1.00 50.72 219 TYR A O 1
ATOM 1836 N N . GLU A 1 220 ? 7.571 3.680 6.602 1.00 55.09 220 GLU A N 1
ATOM 1837 C CA . GLU A 1 220 ? 8.214 4.429 5.526 1.00 55.09 220 GLU A CA 1
ATOM 1838 C C . GLU A 1 220 ? 8.450 3.586 4.261 1.00 55.09 220 GLU A C 1
ATOM 1840 O O . GLU A 1 220 ? 8.693 4.153 3.189 1.00 55.09 220 GLU A O 1
ATOM 1845 N N . ARG A 1 221 ? 8.357 2.249 4.354 1.00 63.78 221 ARG A N 1
ATOM 1846 C CA . ARG A 1 221 ? 8.666 1.330 3.245 1.00 63.78 221 ARG A CA 1
ATOM 1847 C C . ARG A 1 221 ? 7.490 0.474 2.801 1.00 63.78 221 ARG A C 1
ATOM 1849 O O . ARG A 1 221 ? 7.199 0.443 1.614 1.00 63.78 221 ARG A O 1
ATOM 1856 N N . ASP A 1 222 ? 6.827 -0.206 3.725 1.00 78.19 222 ASP A N 1
ATOM 1857 C CA . ASP A 1 222 ? 5.717 -1.100 3.399 1.00 78.19 222 ASP A CA 1
ATOM 1858 C C . ASP A 1 222 ? 4.444 -0.552 4.041 1.00 78.19 222 ASP A C 1
ATOM 1860 O O . ASP A 1 222 ? 4.218 -0.682 5.247 1.00 78.19 222 ASP A O 1
ATOM 1864 N N . ASN A 1 223 ? 3.621 0.126 3.244 1.00 85.06 223 ASN A N 1
ATOM 1865 C CA . ASN A 1 223 ? 2.424 0.780 3.752 1.00 85.06 223 ASN A CA 1
ATOM 1866 C C . ASN A 1 223 ? 1.269 0.778 2.759 1.00 85.06 223 ASN A C 1
ATOM 1868 O O . ASN A 1 223 ? 1.425 0.595 1.554 1.00 85.06 223 ASN A O 1
ATOM 1872 N N . ILE A 1 224 ? 0.096 1.043 3.309 1.00 86.81 224 ILE A N 1
ATOM 1873 C CA . ILE A 1 224 ? -1.075 1.485 2.573 1.00 86.81 224 ILE A CA 1
ATOM 1874 C C . ILE A 1 224 ? -1.524 2.819 3.150 1.00 86.81 224 ILE A C 1
ATOM 1876 O O . ILE A 1 224 ? -1.458 3.053 4.361 1.00 86.81 224 ILE A O 1
ATOM 1880 N N . GLU A 1 225 ? -2.012 3.688 2.285 1.00 87.94 225 GLU A N 1
ATOM 1881 C CA . GLU A 1 225 ? -2.535 4.990 2.650 1.00 87.94 225 GLU A CA 1
ATOM 1882 C C . GLU A 1 225 ? -3.810 5.305 1.876 1.00 87.94 225 GLU A C 1
ATOM 1884 O O . GLU A 1 225 ? -4.028 4.867 0.751 1.00 87.94 225 GLU A O 1
ATOM 1889 N N . GLY A 1 226 ? -4.693 6.070 2.498 1.00 85.06 226 GLY A N 1
ATOM 1890 C CA . GLY A 1 226 ? -5.917 6.540 1.874 1.00 85.06 226 GLY A CA 1
ATOM 1891 C C . GLY A 1 226 ? -6.237 7.940 2.354 1.00 85.06 226 GLY A C 1
ATOM 1892 O O . GLY A 1 226 ? -6.098 8.233 3.538 1.00 85.06 226 GLY A O 1
ATOM 1893 N N . SER A 1 227 ? -6.678 8.813 1.460 1.00 86.06 227 SER A N 1
ATOM 1894 C CA . SER A 1 227 ? -7.055 10.184 1.803 1.00 86.06 227 SER A CA 1
ATOM 1895 C C . SER A 1 227 ? -8.344 10.562 1.101 1.00 86.06 227 SER A C 1
ATOM 1897 O O . SER A 1 227 ? -8.429 10.514 -0.124 1.00 86.06 227 SER A O 1
ATOM 1899 N N . SER A 1 228 ? -9.341 10.994 1.869 1.00 83.31 228 SER A N 1
ATOM 1900 C CA . SER A 1 228 ? -10.578 11.536 1.310 1.00 83.31 228 SER A CA 1
ATOM 1901 C C . SER A 1 228 ? -10.409 12.938 0.730 1.00 83.31 228 SER A C 1
ATOM 1903 O O . SER A 1 228 ? -11.339 13.466 0.148 1.00 83.31 228 SER A O 1
ATOM 1905 N N . ASP A 1 229 ? -9.277 13.602 0.933 1.00 73.94 229 ASP A N 1
ATOM 1906 C CA . ASP A 1 229 ? -9.107 15.002 0.505 1.00 73.94 229 ASP A CA 1
ATOM 1907 C C . ASP A 1 229 ? -8.687 15.021 -0.953 1.00 73.94 229 ASP A C 1
ATOM 1909 O O . ASP A 1 229 ? -9.181 15.798 -1.763 1.00 73.94 229 ASP A O 1
ATOM 1913 N N . GLU A 1 230 ? -7.808 14.083 -1.276 1.00 66.38 230 GLU A N 1
ATOM 1914 C CA . GLU A 1 230 ? -7.305 13.821 -2.615 1.00 66.38 230 GLU A CA 1
ATOM 1915 C C . GLU A 1 230 ? -8.094 12.702 -3.302 1.00 66.38 230 GLU A C 1
ATOM 1917 O O . GLU A 1 230 ? -7.843 12.396 -4.465 1.00 66.38 230 GLU A O 1
ATOM 1922 N N . SER A 1 231 ? -9.049 12.098 -2.582 1.00 67.31 231 SER A N 1
ATOM 1923 C CA . SER A 1 231 ? -9.768 10.884 -2.989 1.00 67.31 231 SER A CA 1
ATOM 1924 C C . SER A 1 231 ? -8.797 9.812 -3.476 1.00 67.31 231 SER A C 1
ATOM 1926 O O . SER A 1 231 ? -8.982 9.220 -4.527 1.00 67.31 231 SER A O 1
ATOM 1928 N N . GLY A 1 232 ? -7.692 9.625 -2.760 1.00 73.62 232 GLY A N 1
ATOM 1929 C CA . GLY A 1 232 ? -6.586 8.770 -3.171 1.00 73.62 232 GLY A CA 1
ATOM 1930 C C . GLY A 1 232 ? -6.506 7.506 -2.335 1.00 73.62 232 GLY A C 1
ATOM 1931 O O . GLY A 1 232 ? -6.785 7.540 -1.136 1.00 73.62 232 GLY A O 1
ATOM 1932 N N . PHE A 1 233 ? -6.076 6.418 -2.964 1.00 78.94 233 PHE A N 1
ATOM 1933 C CA . PHE A 1 233 ? -5.523 5.257 -2.282 1.00 78.94 233 PHE A CA 1
ATOM 1934 C C . PHE A 1 233 ? -4.117 5.014 -2.822 1.00 78.94 233 PHE A C 1
ATOM 1936 O O . PHE A 1 233 ? -3.897 4.937 -4.031 1.00 78.94 233 PHE A O 1
ATOM 1943 N N . GLY A 1 234 ? -3.163 4.925 -1.912 1.00 75.81 234 GLY A N 1
ATOM 1944 C CA . GLY A 1 234 ? -1.786 4.597 -2.207 1.00 75.81 234 GLY A CA 1
ATOM 1945 C C . GLY A 1 234 ? -1.384 3.330 -1.481 1.00 75.81 234 GLY A C 1
ATOM 1946 O O . GLY A 1 234 ? -1.913 2.988 -0.424 1.00 75.81 234 GLY A O 1
ATOM 1947 N N . PHE A 1 235 ? -0.432 2.626 -2.052 1.00 77.12 235 PHE A N 1
ATOM 1948 C CA . PHE A 1 235 ? 0.294 1.586 -1.364 1.00 77.12 235 PHE A CA 1
ATOM 1949 C C . PHE A 1 235 ? 1.749 1.654 -1.784 1.00 77.12 235 PHE A C 1
ATOM 1951 O O . PHE A 1 235 ? 2.091 2.101 -2.874 1.00 77.12 235 PHE A O 1
ATOM 1958 N N . SER A 1 236 ? 2.634 1.245 -0.898 1.00 73.62 236 SER A N 1
ATOM 1959 C CA . SER A 1 236 ? 4.045 1.164 -1.209 1.00 73.62 236 SER A CA 1
ATOM 1960 C C . SER A 1 236 ? 4.639 -0.077 -0.588 1.00 73.62 236 SER A C 1
ATOM 1962 O O . SER A 1 236 ? 4.170 -0.575 0.441 1.00 73.62 236 SER A O 1
ATOM 1964 N N . PHE A 1 237 ? 5.645 -0.597 -1.269 1.00 71.56 237 PHE A N 1
ATOM 1965 C CA . PHE A 1 237 ? 6.436 -1.700 -0.775 1.00 71.56 237 PHE A CA 1
ATOM 1966 C C . PHE A 1 237 ? 7.906 -1.487 -1.097 1.00 71.56 237 PHE A C 1
ATOM 1968 O O . PHE A 1 237 ? 8.273 -0.795 -2.054 1.00 71.56 237 PHE A O 1
ATOM 1975 N N . GLY A 1 238 ? 8.768 -2.054 -0.259 1.00 61.62 238 GLY A N 1
ATOM 1976 C CA . GLY A 1 238 ? 10.210 -2.016 -0.479 1.00 61.62 238 GLY A CA 1
ATOM 1977 C C . GLY A 1 238 ? 10.602 -2.619 -1.836 1.00 61.62 238 GLY A C 1
ATOM 1978 O O . GLY A 1 238 ? 9.935 -3.509 -2.348 1.00 61.62 238 GLY A O 1
ATOM 1979 N N . ASN A 1 239 ? 11.704 -2.155 -2.432 1.00 58.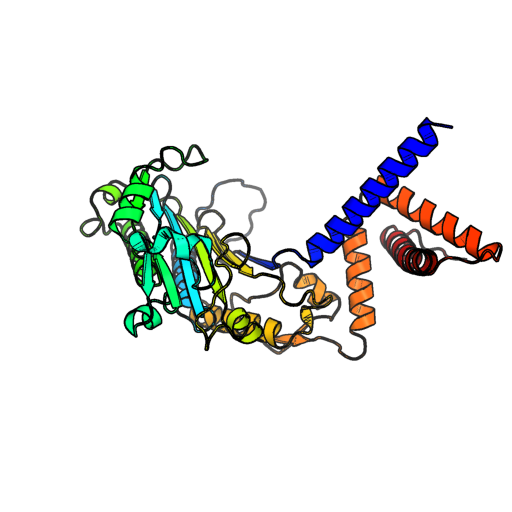00 239 ASN A N 1
ATOM 1980 C CA . ASN A 1 239 ? 12.335 -2.902 -3.522 1.00 58.00 239 ASN A CA 1
ATOM 1981 C C . ASN A 1 239 ? 13.125 -4.075 -2.903 1.00 58.00 239 ASN A C 1
ATOM 1983 O O . ASN A 1 239 ? 13.989 -3.850 -2.048 1.00 58.00 239 ASN A O 1
ATOM 1987 N N . PHE A 1 240 ? 12.820 -5.317 -3.287 1.00 56.91 240 PHE A N 1
ATOM 1988 C CA . PHE A 1 240 ? 13.418 -6.524 -2.707 1.00 56.91 240 PHE A CA 1
ATOM 1989 C C . PHE A 1 240 ? 14.376 -7.177 -3.706 1.00 56.91 240 PHE A C 1
ATOM 1991 O O . PHE A 1 240 ? 14.005 -7.436 -4.840 1.00 56.91 240 PHE A O 1
ATOM 1998 N N . GLY A 1 241 ? 15.613 -7.435 -3.272 1.00 48.06 241 GLY A N 1
ATOM 1999 C CA . GLY A 1 241 ? 16.645 -8.130 -4.057 1.00 48.06 241 GLY A CA 1
ATOM 2000 C C . GLY A 1 241 ? 17.770 -7.235 -4.578 1.00 48.06 241 GLY A C 1
ATOM 2001 O O . GLY A 1 241 ? 18.844 -7.729 -4.903 1.00 48.06 241 GLY A O 1
ATOM 2002 N N . GLY A 1 242 ? 17.571 -5.911 -4.606 1.00 48.97 242 GLY A N 1
ATOM 2003 C CA . GLY A 1 242 ? 18.479 -5.039 -5.356 1.00 48.97 242 GLY A CA 1
ATOM 2004 C C . GLY A 1 242 ? 18.451 -5.350 -6.855 1.00 48.97 242 GLY A C 1
ATOM 2005 O O . GLY A 1 242 ? 19.408 -5.014 -7.553 1.00 48.97 242 GLY A O 1
ATOM 2006 N N . ASP A 1 243 ? 17.372 -5.998 -7.308 1.00 53.22 243 ASP A N 1
ATOM 2007 C CA . ASP A 1 243 ? 17.150 -6.349 -8.696 1.00 53.22 243 ASP A CA 1
ATOM 2008 C C . ASP A 1 243 ? 17.151 -5.061 -9.514 1.00 53.22 243 ASP A C 1
ATOM 2010 O O . ASP A 1 243 ? 16.392 -4.123 -9.256 1.00 53.22 243 ASP A O 1
ATOM 2014 N N . GLU A 1 244 ? 18.044 -5.016 -10.501 1.00 56.47 244 GLU A N 1
ATOM 2015 C CA . GLU A 1 244 ? 18.156 -3.885 -11.423 1.00 56.47 244 GLU A CA 1
ATOM 2016 C C . GLU A 1 244 ? 16.898 -3.754 -12.309 1.00 56.47 244 GLU A C 1
ATOM 2018 O O . GLU A 1 244 ? 16.695 -2.710 -12.927 1.00 56.47 244 GLU A O 1
ATOM 2023 N N . ASP A 1 245 ? 16.043 -4.788 -12.342 1.00 70.38 245 ASP A N 1
ATOM 2024 C CA . ASP A 1 245 ? 14.866 -4.903 -13.206 1.00 70.38 245 ASP A CA 1
ATOM 2025 C C . ASP A 1 245 ? 13.720 -5.702 -12.547 1.00 70.38 245 ASP A C 1
ATOM 2027 O O . ASP A 1 245 ? 13.524 -6.894 -12.796 1.00 70.38 245 ASP A O 1
ATOM 2031 N N . ILE A 1 246 ? 12.935 -5.038 -11.692 1.00 75.12 246 ILE A N 1
ATOM 2032 C CA . ILE A 1 246 ? 11.803 -5.675 -10.999 1.00 75.12 246 ILE A CA 1
ATOM 2033 C C . ILE A 1 246 ? 10.637 -6.018 -11.939 1.00 75.12 246 ILE A C 1
ATOM 2035 O O . ILE A 1 246 ? 9.825 -6.884 -11.622 1.00 75.12 246 ILE A O 1
ATOM 2039 N N . TYR A 1 247 ? 10.499 -5.332 -13.079 1.00 80.44 247 TYR A N 1
ATOM 2040 C CA . TYR A 1 247 ? 9.274 -5.403 -13.888 1.00 80.44 247 TYR A CA 1
ATOM 2041 C C . TYR A 1 247 ? 9.135 -6.736 -14.632 1.00 80.44 247 TYR A C 1
ATOM 2043 O O . TYR A 1 247 ? 8.059 -7.046 -15.136 1.00 80.44 247 TYR A O 1
ATOM 2051 N N . ARG A 1 248 ? 10.197 -7.552 -14.651 1.00 82.44 248 ARG A N 1
ATOM 2052 C CA . ARG A 1 248 ? 10.170 -8.949 -15.110 1.00 82.44 248 ARG A CA 1
ATOM 2053 C C . ARG A 1 248 ? 9.903 -9.967 -14.013 1.00 82.44 248 ARG A C 1
ATOM 2055 O O . ARG A 1 248 ? 9.749 -11.147 -14.315 1.00 82.44 248 ARG A O 1
ATOM 2062 N N . SER A 1 249 ? 9.890 -9.545 -12.753 1.00 80.56 249 SER A N 1
ATOM 2063 C CA . SER A 1 249 ? 9.683 -10.456 -11.635 1.00 80.56 249 SER A CA 1
ATOM 2064 C C . SER A 1 249 ? 8.242 -10.960 -11.634 1.00 80.56 249 SER A C 1
ATOM 2066 O O . SER A 1 249 ? 7.301 -10.191 -11.427 1.00 80.56 249 SER A O 1
ATOM 2068 N N . GLU A 1 250 ? 8.067 -12.269 -11.837 1.00 82.38 250 GLU A N 1
ATOM 2069 C CA . GLU A 1 250 ? 6.754 -12.922 -11.771 1.00 82.38 250 GLU A CA 1
ATOM 2070 C C . GLU A 1 250 ? 6.076 -12.654 -10.423 1.00 82.38 250 GLU A C 1
ATOM 2072 O O . GLU A 1 250 ? 4.905 -12.292 -10.387 1.00 82.38 250 GLU A O 1
ATOM 2077 N N . TYR A 1 251 ? 6.830 -12.708 -9.319 1.00 79.75 251 TYR A N 1
ATOM 2078 C CA . TYR A 1 251 ? 6.316 -12.432 -7.975 1.00 79.75 251 TYR A CA 1
ATOM 2079 C C . TYR A 1 251 ? 5.773 -11.005 -7.826 1.00 79.75 251 TYR A C 1
ATOM 2081 O O . TYR A 1 251 ? 4.722 -10.800 -7.216 1.00 79.75 251 TYR A O 1
ATOM 2089 N N . TYR A 1 252 ? 6.475 -10.019 -8.388 1.00 79.69 252 TYR A N 1
ATOM 2090 C CA . TYR A 1 252 ? 6.046 -8.621 -8.375 1.00 79.69 252 TYR A CA 1
ATOM 2091 C C . TYR A 1 252 ? 4.757 -8.426 -9.182 1.00 79.69 252 TYR A C 1
ATOM 2093 O O . TYR A 1 252 ? 3.786 -7.843 -8.692 1.00 79.69 252 TYR A O 1
ATOM 2101 N N . LEU A 1 253 ? 4.721 -8.959 -10.405 1.00 84.38 253 LEU A N 1
ATOM 2102 C CA . LEU A 1 253 ? 3.557 -8.845 -11.280 1.00 84.38 253 LEU A CA 1
ATOM 2103 C C . LEU A 1 253 ? 2.348 -9.595 -10.715 1.00 84.38 253 LEU A C 1
ATOM 2105 O O . LEU A 1 253 ? 1.236 -9.066 -10.736 1.00 84.38 253 LEU A O 1
ATOM 2109 N N . ASP A 1 254 ? 2.548 -10.782 -10.148 1.00 88.06 254 ASP A N 1
ATOM 2110 C CA . ASP A 1 254 ? 1.497 -11.542 -9.474 1.00 88.06 254 ASP A CA 1
ATOM 2111 C C . ASP A 1 254 ? 0.931 -10.788 -8.274 1.00 88.06 254 ASP A C 1
ATOM 2113 O O . ASP A 1 254 ? -0.288 -10.773 -8.078 1.00 88.06 254 ASP A O 1
ATOM 2117 N N . HIS A 1 255 ? 1.778 -10.107 -7.502 1.00 85.62 255 HIS A N 1
ATOM 2118 C CA . HIS A 1 255 ? 1.323 -9.280 -6.393 1.00 85.62 255 HIS A CA 1
ATOM 2119 C C . HIS A 1 255 ? 0.426 -8.126 -6.867 1.00 85.62 255 HIS A C 1
ATOM 2121 O O . HIS A 1 255 ? -0.704 -7.992 -6.389 1.00 85.62 255 HIS A O 1
ATOM 2127 N N . LEU A 1 256 ? 0.864 -7.356 -7.870 1.00 84.94 256 LEU A N 1
ATOM 2128 C CA . LEU A 1 256 ? 0.057 -6.286 -8.475 1.00 84.94 256 LEU A CA 1
ATOM 2129 C C . LEU A 1 256 ? -1.256 -6.815 -9.074 1.00 84.94 256 LEU A C 1
ATOM 2131 O O . LEU A 1 256 ? -2.325 -6.218 -8.912 1.00 84.94 256 LEU A O 1
ATOM 2135 N N . ASN A 1 257 ? -1.208 -7.974 -9.729 1.00 88.81 257 ASN A N 1
ATOM 2136 C CA . ASN A 1 257 ? -2.388 -8.626 -10.285 1.00 88.81 257 ASN A CA 1
ATOM 2137 C C . ASN A 1 257 ? -3.362 -9.081 -9.191 1.00 88.81 257 ASN A C 1
ATOM 2139 O O . ASN A 1 257 ? -4.576 -8.982 -9.370 1.00 88.81 257 ASN A O 1
ATOM 2143 N N . ASN A 1 258 ? -2.864 -9.557 -8.050 1.00 90.44 258 ASN A N 1
ATOM 2144 C CA . ASN A 1 258 ? -3.706 -9.938 -6.921 1.00 90.44 258 ASN A CA 1
ATOM 2145 C C . ASN A 1 258 ? -4.347 -8.719 -6.253 1.00 90.44 258 ASN A C 1
ATOM 2147 O O . ASN A 1 258 ? -5.543 -8.766 -5.974 1.00 90.44 258 ASN A O 1
ATOM 2151 N N . ILE A 1 259 ? -3.624 -7.605 -6.097 1.00 86.19 259 ILE A N 1
ATOM 2152 C CA . ILE A 1 259 ? -4.226 -6.343 -5.639 1.00 86.19 259 ILE A CA 1
ATOM 2153 C C . ILE A 1 259 ? -5.323 -5.901 -6.617 1.00 86.19 259 ILE A C 1
ATOM 2155 O O . ILE A 1 259 ? -6.429 -5.582 -6.191 1.00 86.19 259 ILE A O 1
ATOM 2159 N N . THR A 1 260 ? -5.074 -5.956 -7.930 1.00 84.94 260 THR A N 1
ATOM 2160 C CA . THR A 1 260 ? -6.082 -5.616 -8.953 1.00 84.94 260 THR A CA 1
ATOM 2161 C C . THR A 1 260 ? -7.360 -6.445 -8.811 1.00 84.94 260 THR A C 1
ATOM 2163 O O . THR A 1 260 ? -8.451 -5.886 -8.887 1.00 84.94 260 THR A O 1
ATOM 2166 N N . LYS A 1 261 ? -7.255 -7.754 -8.538 1.00 90.75 261 LYS A N 1
ATOM 2167 C CA . LYS A 1 261 ? -8.433 -8.604 -8.282 1.00 90.75 261 LYS A CA 1
ATOM 2168 C C . LYS A 1 261 ? -9.231 -8.123 -7.068 1.00 90.75 261 LYS A C 1
ATOM 2170 O O . LYS A 1 261 ? -10.453 -8.074 -7.138 1.00 90.75 261 LYS A O 1
ATOM 2175 N N . VAL A 1 262 ? -8.552 -7.732 -5.988 1.00 89.56 262 VAL A N 1
ATOM 2176 C CA . VAL A 1 262 ? -9.203 -7.193 -4.781 1.00 89.56 262 VAL A CA 1
ATOM 2177 C C . VAL A 1 262 ? -9.909 -5.869 -5.082 1.00 89.56 262 VAL A C 1
ATOM 2179 O O . VAL A 1 262 ? -11.028 -5.647 -4.623 1.00 89.56 262 VAL A O 1
ATOM 2182 N N . LEU A 1 263 ? -9.296 -5.000 -5.892 1.00 85.12 263 LEU A N 1
ATOM 2183 C CA . LEU A 1 263 ? -9.928 -3.756 -6.342 1.00 85.12 263 LEU A CA 1
ATOM 2184 C C . LEU A 1 263 ? -11.171 -4.027 -7.206 1.00 85.12 263 LEU A C 1
ATOM 2186 O O . LEU A 1 263 ? -12.178 -3.332 -7.058 1.00 85.12 263 LEU A O 1
ATOM 2190 N N . ASP A 1 264 ? -11.130 -5.055 -8.057 1.00 85.25 264 ASP A N 1
ATOM 2191 C CA . ASP A 1 264 ? -12.260 -5.471 -8.894 1.00 85.25 264 ASP A CA 1
ATOM 2192 C C . ASP A 1 264 ? -13.440 -6.031 -8.081 1.00 85.25 264 ASP A C 1
ATOM 2194 O O . ASP A 1 264 ? -14.575 -5.943 -8.542 1.00 85.25 264 ASP A O 1
ATOM 2198 N N . GLU A 1 265 ? -13.225 -6.542 -6.863 1.00 90.31 265 GLU A N 1
ATOM 2199 C CA . GLU A 1 265 ? -14.329 -6.919 -5.964 1.00 90.31 265 GLU A CA 1
ATOM 2200 C C . GLU A 1 265 ? -15.118 -5.708 -5.446 1.00 90.31 265 GLU A C 1
ATOM 2202 O O . GLU A 1 265 ? -16.302 -5.837 -5.134 1.00 90.31 265 GLU A O 1
ATOM 2207 N N . VAL A 1 266 ? -14.467 -4.547 -5.317 1.00 85.50 266 VAL A N 1
ATOM 2208 C CA . VAL A 1 266 ? -15.096 -3.310 -4.825 1.00 85.50 266 VAL A CA 1
ATOM 2209 C C . VAL A 1 266 ? -15.690 -2.508 -5.976 1.00 85.50 266 VAL A C 1
ATOM 2211 O O . VAL A 1 266 ? -16.821 -2.032 -5.902 1.00 85.50 266 VAL A O 1
ATOM 2214 N N . ALA A 1 267 ? -14.919 -2.344 -7.048 1.00 82.00 267 ALA A N 1
ATOM 2215 C CA . ALA A 1 267 ? -15.261 -1.496 -8.177 1.00 82.00 267 ALA A CA 1
ATOM 2216 C C . ALA A 1 267 ? -14.819 -2.165 -9.491 1.00 82.00 267 ALA A C 1
ATOM 2218 O O . ALA A 1 267 ? -13.786 -1.789 -10.060 1.00 82.00 267 ALA A O 1
ATOM 2219 N N . PRO A 1 268 ? -15.604 -3.142 -9.989 1.00 84.56 268 PRO A N 1
ATOM 2220 C CA . PRO A 1 268 ? -15.233 -3.964 -11.134 1.00 84.56 268 PRO A CA 1
ATOM 2221 C C . PRO A 1 268 ? -14.825 -3.128 -12.343 1.00 84.56 268 PRO A C 1
ATOM 2223 O O . PRO A 1 268 ? -15.565 -2.251 -12.793 1.00 84.56 268 PRO A O 1
ATOM 2226 N N . GLY A 1 269 ? -13.643 -3.398 -12.891 1.00 76.44 269 GLY A N 1
ATOM 2227 C CA . GLY A 1 269 ? -13.179 -2.752 -14.112 1.00 76.44 269 GLY A CA 1
ATOM 2228 C C . GLY A 1 269 ? -12.581 -1.355 -13.914 1.00 76.44 269 GLY A C 1
ATOM 2229 O O . GLY A 1 269 ? -11.912 -0.867 -14.828 1.00 76.44 269 GLY A O 1
ATOM 2230 N N . LYS A 1 270 ? -12.774 -0.713 -12.753 1.00 75.94 270 LYS A N 1
ATOM 2231 C CA . LYS A 1 270 ? -12.455 0.713 -12.572 1.00 75.94 270 LYS A CA 1
ATOM 2232 C C . LYS A 1 270 ? -10.988 0.979 -12.241 1.00 75.94 270 LYS A C 1
ATOM 2234 O O . LYS A 1 270 ? -10.402 1.890 -12.818 1.00 75.94 270 LYS A O 1
ATOM 2239 N N . TYR A 1 271 ? -10.390 0.190 -11.349 1.00 78.31 271 TYR A N 1
ATOM 2240 C CA . TYR A 1 271 ? -9.038 0.441 -10.830 1.00 78.31 271 TYR A CA 1
ATOM 2241 C C . TYR A 1 271 ? -8.100 -0.722 -11.120 1.00 78.31 271 TYR A C 1
ATOM 2243 O O . TYR A 1 271 ? -8.537 -1.861 -11.216 1.00 78.31 271 TYR A O 1
ATOM 2251 N N . MET A 1 272 ? -6.811 -0.445 -11.273 1.00 78.88 272 MET A N 1
ATOM 2252 C CA . MET A 1 272 ? -5.798 -1.465 -11.515 1.00 78.88 272 MET A CA 1
ATOM 2253 C C . MET A 1 272 ? -4.521 -1.054 -10.798 1.00 78.88 272 MET A C 1
ATOM 2255 O O . MET A 1 272 ? -4.115 0.104 -10.879 1.00 78.88 272 MET A O 1
ATOM 2259 N N . ALA A 1 273 ? -3.916 -2.000 -10.092 1.00 81.19 273 ALA A N 1
ATOM 2260 C CA . ALA A 1 273 ? -2.630 -1.800 -9.452 1.00 81.19 273 ALA A CA 1
ATOM 2261 C C . ALA A 1 273 ? -1.517 -1.913 -10.499 1.00 81.19 273 ALA A C 1
ATOM 2263 O O . ALA A 1 273 ? -1.483 -2.859 -11.285 1.00 81.19 273 ALA A O 1
ATOM 2264 N N . GLY A 1 274 ? -0.610 -0.944 -10.508 1.00 75.75 274 GLY A N 1
ATOM 2265 C CA . GLY A 1 274 ? 0.533 -0.906 -11.411 1.00 75.75 274 GLY A CA 1
ATOM 2266 C C . GLY A 1 274 ? 1.446 0.271 -11.076 1.00 75.75 274 GLY A C 1
ATOM 2267 O O . GLY A 1 274 ? 0.956 1.214 -10.456 1.00 75.75 274 GLY A O 1
ATOM 2268 N N . PRO A 1 275 ? 2.737 0.204 -11.449 1.00 73.25 275 PRO A N 1
ATOM 2269 C CA . PRO A 1 275 ? 3.765 1.197 -11.101 1.00 73.25 275 PRO A CA 1
ATOM 2270 C C . PRO A 1 275 ? 3.393 2.628 -11.465 1.00 73.25 275 PRO A C 1
ATOM 2272 O O . PRO A 1 275 ? 2.641 2.852 -12.410 1.00 73.25 275 PRO A O 1
ATOM 2275 N N . ASP A 1 276 ? 3.952 3.606 -10.753 1.00 69.75 276 ASP A N 1
ATOM 2276 C CA . ASP A 1 276 ? 3.728 5.025 -11.059 1.00 69.75 276 ASP A CA 1
ATOM 2277 C C . ASP A 1 276 ? 4.126 5.339 -12.522 1.00 69.75 276 ASP A C 1
ATOM 2279 O O . ASP A 1 276 ? 3.413 6.038 -13.246 1.00 69.75 276 ASP A O 1
ATOM 2283 N N . GLU A 1 277 ? 5.207 4.726 -13.013 1.00 71.44 277 GLU A N 1
ATOM 2284 C CA . GLU A 1 277 ? 5.667 4.761 -14.409 1.00 71.44 277 GLU A CA 1
ATOM 2285 C C . GLU A 1 277 ? 4.900 3.838 -15.379 1.00 71.44 277 GLU A C 1
ATOM 2287 O O . GLU A 1 277 ? 5.313 3.663 -16.527 1.00 71.44 277 GLU A O 1
ATOM 2292 N N . MET A 1 278 ? 3.768 3.252 -14.979 1.00 78.00 278 MET A N 1
ATOM 2293 C CA . MET A 1 278 ? 3.036 2.255 -15.770 1.00 78.00 278 MET A CA 1
ATOM 2294 C C . MET A 1 278 ? 2.757 2.688 -17.212 1.00 78.00 278 MET A C 1
ATOM 2296 O O . MET A 1 278 ? 2.830 1.866 -18.124 1.00 78.00 278 MET A O 1
ATOM 2300 N N . LYS A 1 279 ? 2.423 3.964 -17.436 1.00 78.44 279 LYS A N 1
ATOM 2301 C CA . LYS A 1 279 ? 2.182 4.484 -18.787 1.00 78.44 279 LYS A CA 1
ATOM 2302 C C . LYS A 1 279 ? 3.411 4.298 -19.680 1.00 78.44 279 LYS A C 1
ATOM 2304 O O . LYS A 1 279 ? 3.270 3.807 -20.796 1.00 78.44 279 LYS A O 1
ATOM 2309 N N . ASP A 1 280 ? 4.583 4.664 -19.175 1.00 76.44 280 ASP A N 1
ATOM 2310 C CA . ASP A 1 280 ? 5.831 4.558 -19.918 1.00 76.44 280 ASP A CA 1
ATOM 2311 C C . ASP A 1 280 ? 6.203 3.083 -20.112 1.00 76.44 280 ASP A C 1
ATOM 2313 O O . ASP A 1 280 ? 6.520 2.671 -21.221 1.00 76.44 280 ASP A O 1
ATOM 2317 N N . LEU A 1 281 ? 6.077 2.246 -19.078 1.00 83.62 281 LEU A N 1
ATOM 2318 C CA . LEU A 1 281 ? 6.381 0.814 -19.202 1.00 83.62 281 LEU A CA 1
ATOM 2319 C C . LEU A 1 281 ? 5.528 0.109 -20.271 1.00 83.62 281 LEU A C 1
ATOM 2321 O O . LEU A 1 281 ? 6.013 -0.813 -20.924 1.00 83.62 281 LEU A O 1
ATOM 2325 N N . LEU A 1 282 ? 4.280 0.544 -20.474 1.00 85.00 282 LEU A N 1
ATOM 2326 C CA . LEU A 1 282 ? 3.428 0.057 -21.564 1.00 85.00 282 LEU A CA 1
ATOM 2327 C C . LEU A 1 282 ? 3.842 0.624 -22.930 1.00 85.00 282 LEU A C 1
ATOM 2329 O O . LEU A 1 282 ? 3.823 -0.104 -23.916 1.00 85.00 282 LEU A O 1
ATOM 2333 N N . GLU A 1 283 ? 4.208 1.907 -23.000 1.00 87.38 283 GLU A N 1
ATOM 2334 C CA . GLU A 1 283 ? 4.645 2.570 -24.239 1.00 87.38 283 GLU A CA 1
ATOM 2335 C C . GLU A 1 283 ? 5.948 1.973 -24.787 1.00 87.38 283 GLU A C 1
ATOM 2337 O O . GLU A 1 283 ? 6.078 1.770 -25.992 1.00 87.38 283 GLU A O 1
ATOM 2342 N N . TYR A 1 284 ? 6.885 1.635 -23.900 1.00 86.25 284 TYR A N 1
ATOM 2343 C CA . TYR A 1 284 ? 8.138 0.963 -24.249 1.00 86.25 284 TYR A CA 1
ATOM 2344 C C . TYR A 1 284 ? 7.987 -0.556 -24.410 1.00 86.25 284 TYR A C 1
ATOM 2346 O O . TYR A 1 284 ? 8.980 -1.234 -24.658 1.00 86.25 284 TYR A O 1
ATOM 2354 N N . GLU A 1 285 ? 6.772 -1.099 -24.271 1.00 90.56 285 GLU A N 1
ATOM 2355 C CA . GLU A 1 285 ? 6.485 -2.538 -24.347 1.00 90.56 285 GLU A CA 1
ATOM 2356 C C . GLU A 1 285 ? 7.336 -3.378 -23.371 1.00 90.56 285 GLU A C 1
ATOM 2358 O O . GLU A 1 285 ? 7.673 -4.529 -23.657 1.00 90.56 285 GLU A O 1
ATOM 2363 N N . LEU A 1 286 ? 7.687 -2.798 -22.217 1.00 87.25 286 LEU A N 1
ATOM 2364 C CA . LEU A 1 286 ? 8.330 -3.491 -21.094 1.00 87.25 286 LEU A CA 1
ATOM 2365 C C . LEU A 1 286 ? 7.308 -4.302 -20.308 1.00 87.25 286 LEU A C 1
ATOM 2367 O O . LEU A 1 286 ? 7.567 -5.429 -19.895 1.00 87.25 286 LEU A O 1
ATOM 2371 N N . LEU A 1 287 ? 6.111 -3.742 -20.168 1.00 87.44 287 LEU A N 1
ATOM 2372 C CA . LEU A 1 287 ? 4.928 -4.438 -19.696 1.00 87.44 287 LEU A CA 1
ATOM 2373 C C . LEU A 1 287 ? 3.879 -4.447 -20.804 1.00 87.44 287 LEU A C 1
ATOM 2375 O O . LEU A 1 287 ? 3.819 -3.547 -21.641 1.00 87.44 287 LEU A O 1
ATOM 2379 N N . LYS A 1 288 ? 2.995 -5.439 -20.771 1.00 90.12 288 LYS A N 1
ATOM 2380 C CA . LYS A 1 288 ? 1.768 -5.453 -21.572 1.00 90.12 288 LYS A CA 1
ATOM 2381 C C . LYS A 1 288 ? 0.580 -5.851 -20.706 1.00 90.12 288 LYS A C 1
ATOM 2383 O O . LYS A 1 288 ? 0.727 -6.383 -19.605 1.00 90.12 288 LYS A O 1
ATOM 2388 N N . LYS A 1 289 ? -0.619 -5.583 -21.222 1.00 87.94 289 LYS A N 1
ATOM 2389 C CA . LYS A 1 289 ? -1.873 -6.012 -20.600 1.00 87.94 289 LYS A CA 1
ATOM 2390 C C . LYS A 1 289 ? -2.423 -7.233 -21.318 1.00 87.94 289 LYS A C 1
ATOM 2392 O O . LYS A 1 289 ? -2.709 -7.166 -22.511 1.00 87.94 289 LYS A O 1
ATOM 2397 N N . GLU A 1 290 ? -2.657 -8.307 -20.576 1.00 90.94 290 GLU A N 1
ATOM 2398 C CA . GLU A 1 290 ? -3.457 -9.446 -21.026 1.00 90.94 290 GLU A CA 1
ATOM 2399 C C . GLU A 1 290 ? -4.807 -9.402 -20.308 1.00 90.94 290 GLU A C 1
ATOM 2401 O O . GLU A 1 290 ? -4.966 -9.804 -19.152 1.00 90.94 290 GLU A O 1
ATOM 2406 N N . GLY A 1 291 ? -5.789 -8.789 -20.974 1.00 88.06 291 GLY A N 1
ATOM 2407 C CA . GLY A 1 291 ? -7.015 -8.351 -20.315 1.00 88.06 291 GLY A CA 1
ATOM 2408 C C . GLY A 1 291 ? -6.706 -7.283 -19.261 1.00 88.06 291 GLY A C 1
ATOM 2409 O O . GLY A 1 291 ? -6.248 -6.192 -19.594 1.00 88.06 291 GLY A O 1
ATOM 2410 N N . ARG A 1 292 ? -6.967 -7.597 -17.986 1.00 81.62 292 ARG A N 1
ATOM 2411 C CA . ARG A 1 292 ? -6.661 -6.728 -16.831 1.00 81.62 292 ARG A CA 1
ATOM 2412 C C . ARG A 1 292 ? -5.404 -7.150 -16.066 1.00 81.62 292 ARG A C 1
ATOM 2414 O O . ARG A 1 292 ? -5.094 -6.542 -15.049 1.00 81.62 292 ARG A O 1
ATOM 2421 N N . LYS A 1 293 ? -4.700 -8.187 -16.529 1.00 88.44 293 LYS A N 1
ATOM 2422 C CA . LYS A 1 293 ? -3.444 -8.626 -15.921 1.00 88.44 293 LYS A CA 1
ATOM 2423 C C . LYS A 1 293 ? -2.268 -7.890 -16.537 1.00 88.44 293 LYS A C 1
ATOM 2425 O O . LYS A 1 293 ? -2.209 -7.741 -17.758 1.00 88.44 293 LYS A O 1
ATOM 2430 N N . LEU A 1 294 ? -1.330 -7.488 -15.693 1.00 84.94 294 LEU A N 1
ATOM 2431 C CA . LEU A 1 294 ? -0.001 -7.072 -16.105 1.00 84.94 294 LEU A CA 1
ATOM 2432 C C . LEU A 1 294 ? 0.889 -8.293 -16.269 1.00 84.94 294 LEU A C 1
ATOM 2434 O O . LEU A 1 294 ? 0.943 -9.152 -15.390 1.00 84.94 294 LEU A O 1
ATOM 2438 N N . VAL A 1 295 ? 1.575 -8.348 -17.402 1.00 91.75 295 VAL A N 1
ATOM 2439 C CA . VAL A 1 295 ? 2.575 -9.366 -17.717 1.00 91.75 295 VAL A CA 1
ATOM 2440 C C . VAL A 1 295 ? 3.776 -8.692 -18.381 1.00 91.75 295 VAL A C 1
ATOM 2442 O O . VAL A 1 295 ? 3.670 -7.555 -18.858 1.00 91.75 295 VAL A O 1
ATOM 2445 N N . VAL A 1 296 ? 4.906 -9.395 -18.426 1.00 91.19 296 VAL A N 1
ATOM 2446 C CA . VAL A 1 296 ? 6.100 -8.937 -19.146 1.00 91.19 296 VAL A CA 1
ATOM 2447 C C . VAL A 1 296 ? 5.757 -8.719 -20.620 1.00 91.19 296 VAL A C 1
ATOM 2449 O O . VAL A 1 296 ? 4.971 -9.468 -21.204 1.00 91.19 296 VAL A O 1
ATOM 2452 N N . GLY A 1 297 ? 6.289 -7.642 -21.193 1.00 88.69 297 GLY A N 1
ATOM 2453 C CA . GLY A 1 297 ? 6.090 -7.275 -22.588 1.00 88.69 297 GLY A CA 1
ATOM 2454 C C . GLY A 1 297 ? 6.894 -8.147 -23.555 1.00 88.69 297 GLY A C 1
ATOM 2455 O O . GLY A 1 297 ? 6.833 -9.373 -23.514 1.00 88.69 297 GLY A O 1
ATOM 2456 N N . ASP A 1 298 ? 7.607 -7.512 -24.478 1.00 85.50 298 ASP A N 1
ATOM 2457 C CA . ASP A 1 298 ? 8.415 -8.220 -25.476 1.00 85.50 298 ASP A CA 1
ATOM 2458 C C . ASP A 1 298 ? 9.703 -8.766 -24.846 1.00 85.50 298 ASP A C 1
ATOM 2460 O O . ASP A 1 298 ? 10.666 -8.025 -24.655 1.00 85.50 298 ASP A O 1
ATOM 2464 N N . GLU A 1 299 ? 9.721 -10.060 -24.522 1.00 82.56 299 GLU A N 1
ATOM 2465 C CA . GLU A 1 299 ? 10.879 -10.710 -23.901 1.00 82.56 299 GLU A CA 1
ATOM 2466 C C . GLU A 1 299 ? 12.123 -10.744 -24.799 1.00 82.56 299 GLU A C 1
ATOM 2468 O O . GLU A 1 299 ? 13.239 -10.676 -24.278 1.00 82.56 299 GLU A O 1
ATOM 2473 N N . GLU A 1 300 ? 11.959 -10.817 -26.126 1.00 86.12 300 GLU A N 1
ATOM 2474 C CA . GLU A 1 300 ? 13.085 -10.916 -27.063 1.00 86.12 300 GLU A CA 1
ATOM 2475 C C . GLU A 1 300 ? 13.878 -9.607 -27.107 1.00 86.12 300 GLU A C 1
ATOM 2477 O O . GLU A 1 300 ? 15.110 -9.621 -27.078 1.00 86.12 300 GLU A O 1
ATOM 2482 N N . ASN A 1 301 ? 13.174 -8.470 -27.099 1.00 86.62 301 ASN A N 1
ATOM 2483 C CA . ASN A 1 301 ? 13.789 -7.141 -27.156 1.00 86.62 301 ASN A CA 1
ATOM 2484 C C . ASN A 1 301 ? 13.787 -6.401 -25.811 1.00 86.62 301 ASN A C 1
ATOM 2486 O O . ASN A 1 301 ? 14.140 -5.219 -25.762 1.00 86.62 301 ASN A O 1
ATOM 2490 N N . TYR A 1 302 ? 13.419 -7.074 -24.714 1.00 85.44 302 TYR A N 1
ATOM 2491 C CA . TYR A 1 302 ? 13.202 -6.436 -23.414 1.00 85.44 302 TYR A CA 1
ATOM 2492 C C . TYR A 1 302 ? 14.392 -5.583 -22.981 1.00 85.44 302 TYR A C 1
ATOM 2494 O O . TYR A 1 302 ? 14.233 -4.427 -22.610 1.00 85.44 302 TYR A O 1
ATOM 2502 N N . LYS A 1 303 ? 15.609 -6.138 -23.047 1.00 81.56 303 LYS A N 1
ATOM 2503 C CA . LYS A 1 303 ? 16.810 -5.452 -22.555 1.00 81.56 303 LYS A CA 1
ATOM 2504 C C . LYS A 1 303 ? 17.093 -4.159 -23.320 1.00 81.56 303 LYS A C 1
ATOM 2506 O O . LYS A 1 303 ? 17.453 -3.158 -22.714 1.00 81.56 303 LYS A O 1
ATOM 2511 N N . GLU A 1 304 ? 16.924 -4.175 -24.640 1.00 81.94 304 GLU A N 1
ATOM 2512 C CA . GLU A 1 304 ? 17.112 -2.984 -25.472 1.00 81.94 304 GLU A CA 1
ATOM 2513 C C . GLU A 1 304 ? 16.042 -1.928 -25.173 1.00 81.94 304 GLU A C 1
ATOM 2515 O O . GLU A 1 304 ? 16.360 -0.749 -25.005 1.00 81.94 304 GLU A O 1
ATOM 2520 N N . LYS A 1 305 ? 14.785 -2.361 -25.032 1.00 84.94 305 LYS A N 1
ATOM 2521 C CA . LYS A 1 305 ? 13.663 -1.498 -24.648 1.00 84.94 305 LYS A CA 1
ATOM 2522 C C . LYS A 1 305 ? 13.857 -0.902 -23.256 1.00 84.94 305 LYS A C 1
ATOM 2524 O O . LYS A 1 305 ? 13.562 0.274 -23.057 1.00 84.94 305 LYS A O 1
ATOM 2529 N N . PHE A 1 306 ? 14.403 -1.676 -22.320 1.00 83.31 306 PHE A N 1
ATOM 2530 C CA . PHE A 1 306 ? 14.641 -1.248 -20.946 1.00 83.31 306 PHE A CA 1
ATOM 2531 C C . PHE A 1 306 ? 15.759 -0.214 -20.902 1.00 83.31 306 PHE A C 1
ATOM 2533 O O . PHE A 1 306 ? 15.554 0.879 -20.386 1.00 83.31 306 PHE A O 1
ATOM 2540 N N . ASP A 1 307 ? 16.891 -0.491 -21.557 1.00 76.81 307 ASP A N 1
ATOM 2541 C CA . ASP A 1 307 ? 17.972 0.480 -21.746 1.00 76.81 307 ASP A CA 1
ATOM 2542 C C . ASP A 1 307 ? 17.438 1.799 -22.330 1.00 76.81 307 ASP A C 1
ATOM 2544 O O . ASP A 1 307 ? 17.746 2.882 -21.825 1.00 76.81 307 ASP A O 1
ATOM 2548 N N . GLN A 1 308 ? 16.618 1.720 -23.383 1.00 79.12 308 GLN A N 1
ATOM 2549 C CA . GLN A 1 308 ? 16.052 2.892 -24.046 1.00 79.12 308 GLN A CA 1
ATOM 2550 C C . GLN A 1 308 ? 15.088 3.667 -23.131 1.00 79.12 308 GLN A C 1
ATOM 2552 O O . GLN A 1 308 ? 15.168 4.895 -23.065 1.00 79.12 308 GLN A O 1
ATOM 2557 N N . TYR A 1 309 ? 14.234 2.968 -22.381 1.00 82.69 309 TYR A N 1
ATOM 2558 C CA . TYR A 1 309 ? 13.359 3.552 -21.364 1.00 82.69 309 TYR A CA 1
ATOM 2559 C C . TYR A 1 309 ? 14.155 4.312 -20.293 1.00 82.69 309 TYR A C 1
ATOM 2561 O O . TYR A 1 309 ? 13.838 5.468 -19.993 1.00 82.69 309 TYR A O 1
ATOM 2569 N N . LEU A 1 310 ? 15.223 3.713 -19.753 1.00 75.50 310 LEU A N 1
ATOM 2570 C CA . LEU A 1 310 ? 16.083 4.346 -18.743 1.00 75.50 310 LEU A CA 1
ATOM 2571 C C . LEU A 1 310 ? 16.765 5.608 -19.287 1.00 75.50 310 LEU A C 1
ATOM 2573 O O . LEU A 1 310 ? 16.868 6.625 -18.598 1.00 75.50 310 LEU A O 1
ATOM 2577 N N . ILE A 1 311 ? 17.220 5.561 -20.538 1.00 71.38 311 ILE A N 1
ATOM 2578 C CA . ILE A 1 311 ? 17.838 6.698 -21.226 1.00 71.38 311 ILE A CA 1
ATOM 2579 C C . ILE A 1 311 ? 16.829 7.837 -21.396 1.00 71.38 311 ILE A C 1
ATOM 2581 O O . ILE A 1 311 ? 17.111 8.976 -21.025 1.00 71.38 311 ILE A O 1
ATOM 2585 N N . ASP A 1 312 ? 15.643 7.547 -21.924 1.00 72.81 312 ASP A N 1
ATOM 2586 C CA . ASP A 1 312 ? 14.660 8.576 -22.260 1.00 72.81 312 ASP A CA 1
ATOM 2587 C C . ASP A 1 312 ? 13.986 9.184 -21.020 1.00 72.81 312 ASP A C 1
ATOM 2589 O O . ASP A 1 312 ? 13.690 10.383 -20.999 1.00 72.81 312 ASP A O 1
ATOM 2593 N N . THR A 1 313 ? 13.767 8.393 -19.964 1.00 71.00 313 THR A N 1
ATOM 2594 C CA . THR A 1 313 ? 13.354 8.898 -18.639 1.00 71.00 313 THR A CA 1
ATOM 2595 C C . THR A 1 313 ? 14.424 9.801 -18.035 1.00 71.00 313 THR A C 1
ATOM 2597 O O . THR A 1 313 ? 14.118 10.928 -17.655 1.00 71.00 313 THR A O 1
ATOM 2600 N N . SER A 1 314 ? 15.692 9.378 -18.037 1.00 68.69 314 SER A N 1
ATOM 2601 C CA . SER A 1 314 ? 16.802 10.197 -17.530 1.00 68.69 314 SER A CA 1
ATOM 2602 C C . SER A 1 314 ? 16.903 11.537 -18.267 1.00 68.69 314 SER A C 1
ATOM 2604 O O . SER A 1 314 ? 17.093 12.582 -17.653 1.00 68.69 314 SER A O 1
ATOM 2606 N N . VAL A 1 315 ? 16.694 11.533 -19.587 1.00 69.06 315 VAL A N 1
ATOM 2607 C CA . VAL A 1 315 ? 16.700 12.741 -20.429 1.00 69.06 315 VAL A CA 1
ATOM 2608 C C . VAL A 1 315 ? 15.480 13.646 -20.216 1.00 69.06 315 VAL A C 1
ATOM 2610 O O . VAL A 1 315 ? 15.525 14.839 -20.534 1.00 69.06 315 VAL A O 1
ATOM 2613 N N . ARG A 1 316 ? 14.363 13.125 -19.698 1.00 67.81 316 ARG A N 1
ATOM 2614 C CA . ARG A 1 316 ? 13.223 13.953 -19.272 1.00 67.81 316 ARG A CA 1
ATOM 2615 C C . ARG A 1 316 ? 13.524 14.757 -18.013 1.00 67.81 316 ARG A C 1
ATOM 2617 O O . ARG A 1 316 ? 13.091 15.904 -17.964 1.00 67.81 316 ARG A O 1
ATOM 2624 N N . ASP A 1 317 ? 14.324 14.208 -17.109 1.00 63.12 317 ASP A N 1
ATOM 2625 C CA . ASP A 1 317 ? 14.618 14.808 -15.805 1.00 63.12 317 ASP A CA 1
ATOM 2626 C C . ASP A 1 317 ? 15.848 15.749 -15.810 1.00 63.12 317 ASP A C 1
ATOM 2628 O O . ASP A 1 317 ? 16.138 16.382 -14.795 1.00 63.12 317 ASP A O 1
ATOM 2632 N N . TYR A 1 318 ? 16.588 15.873 -16.924 1.00 66.12 318 TYR A N 1
ATOM 2633 C CA . TYR A 1 318 ? 17.768 16.749 -16.997 1.00 66.12 318 TYR A CA 1
ATOM 2634 C C . TYR A 1 318 ? 17.427 18.234 -17.192 1.00 66.12 318 TYR A C 1
ATOM 2636 O O . TYR A 1 318 ? 16.813 18.630 -18.185 1.00 66.12 318 TYR A O 1
ATOM 2644 N N . GLU A 1 319 ? 17.948 19.070 -16.292 1.00 62.94 319 GLU A N 1
ATOM 2645 C CA . GLU A 1 319 ? 18.059 20.523 -16.472 1.00 62.94 319 GLU A CA 1
ATOM 2646 C C . GLU A 1 319 ? 19.127 20.871 -17.533 1.00 62.94 319 GLU A C 1
ATOM 2648 O O . GLU A 1 319 ? 20.063 20.101 -17.770 1.00 62.94 319 GLU A O 1
ATOM 2653 N N . GLU A 1 320 ? 19.009 22.036 -18.187 1.00 64.44 320 GLU A N 1
ATOM 2654 C CA . GLU A 1 320 ? 19.907 22.457 -19.284 1.00 64.44 320 GLU A CA 1
ATOM 2655 C C . GLU A 1 320 ? 21.392 22.476 -18.890 1.00 64.44 320 GLU A C 1
ATOM 2657 O O . GLU A 1 320 ? 22.240 22.042 -19.674 1.00 64.44 320 GLU A O 1
ATOM 2662 N N . ASP A 1 321 ? 21.696 22.881 -17.657 1.00 63.12 321 ASP A N 1
ATOM 2663 C CA . ASP A 1 321 ? 23.060 22.921 -17.119 1.00 63.12 321 ASP A CA 1
ATOM 2664 C C . ASP A 1 321 ? 23.699 21.522 -17.042 1.00 63.12 321 ASP A C 1
ATOM 2666 O O . ASP A 1 321 ? 24.917 21.362 -17.173 1.00 63.12 321 ASP A O 1
ATOM 2670 N N . TYR A 1 322 ? 22.882 20.477 -16.874 1.00 68.12 322 TYR A N 1
ATOM 2671 C CA . TYR A 1 322 ? 23.354 19.099 -16.777 1.00 68.12 322 TYR A CA 1
ATOM 2672 C C . TYR A 1 322 ? 23.676 18.487 -18.146 1.00 68.12 322 TYR A C 1
ATOM 2674 O O . TYR A 1 322 ? 24.609 17.691 -18.276 1.00 68.12 322 TYR A O 1
ATOM 2682 N N . GLU A 1 323 ? 22.956 18.893 -19.194 1.00 74.19 323 GLU A N 1
ATOM 2683 C CA . GLU A 1 323 ? 23.269 18.479 -20.564 1.00 74.19 323 GLU A CA 1
ATOM 2684 C C . GLU A 1 323 ? 24.662 18.958 -20.989 1.00 74.19 323 GLU A C 1
ATOM 2686 O O . GLU A 1 323 ? 25.422 18.193 -21.589 1.00 74.19 323 GLU A O 1
ATOM 2691 N N . GLU A 1 324 ? 25.011 20.214 -20.695 1.00 75.38 324 GLU A N 1
ATOM 2692 C CA . GLU A 1 324 ? 26.310 20.775 -21.080 1.00 75.38 324 GLU A CA 1
ATOM 2693 C C . GLU A 1 324 ? 27.463 19.995 -20.432 1.00 75.38 324 GLU A C 1
ATOM 2695 O O . GLU A 1 324 ? 28.477 19.695 -21.072 1.00 75.38 324 GLU A O 1
ATOM 2700 N N . ILE A 1 325 ? 27.276 19.617 -19.170 1.00 72.88 325 ILE A N 1
ATOM 2701 C CA . ILE A 1 325 ? 28.191 18.777 -18.402 1.00 72.88 325 ILE A CA 1
ATOM 2702 C C . ILE A 1 325 ? 28.355 17.404 -19.060 1.00 72.88 325 ILE A C 1
ATOM 2704 O O . ILE A 1 325 ? 29.479 16.992 -19.361 1.00 72.88 325 ILE A O 1
ATOM 2708 N N . LEU A 1 326 ? 27.242 16.725 -19.333 1.00 78.12 326 LEU A N 1
ATOM 2709 C CA . LEU A 1 326 ? 27.243 15.382 -19.901 1.00 78.12 326 LEU A CA 1
ATOM 2710 C C . LEU A 1 326 ? 27.898 15.352 -21.291 1.00 78.12 326 LEU A C 1
ATOM 2712 O O . LEU A 1 326 ? 28.681 14.452 -21.606 1.00 78.12 326 LEU A O 1
ATOM 2716 N N . ARG A 1 327 ? 27.654 16.382 -22.111 1.00 82.56 327 ARG A N 1
ATOM 2717 C CA . ARG A 1 327 ? 28.325 16.548 -23.407 1.00 82.56 327 ARG A CA 1
ATOM 2718 C C . ARG A 1 327 ? 29.827 16.752 -23.253 1.00 82.56 327 ARG A C 1
ATOM 2720 O O . ARG A 1 327 ? 30.588 16.122 -23.985 1.00 82.56 327 ARG A O 1
ATOM 2727 N N . LYS A 1 328 ? 30.273 17.601 -22.320 1.00 82.62 328 LYS A N 1
ATOM 2728 C CA . LYS A 1 328 ? 31.708 17.830 -22.068 1.00 82.62 328 LYS A CA 1
ATOM 2729 C C . LYS A 1 328 ? 32.425 16.538 -21.678 1.00 82.62 328 LYS A C 1
ATOM 2731 O O . LYS A 1 328 ? 33.510 16.274 -22.193 1.00 82.62 328 LYS A O 1
ATOM 2736 N N . GLU A 1 329 ? 31.821 15.721 -20.818 1.00 80.00 329 GLU A N 1
ATOM 2737 C CA . GLU A 1 329 ? 32.390 14.426 -20.428 1.00 80.00 329 GLU A CA 1
ATOM 2738 C C . GLU A 1 329 ? 32.440 13.441 -21.596 1.00 80.00 329 GLU A C 1
ATOM 2740 O O . GLU A 1 329 ? 33.490 12.847 -21.848 1.00 80.00 329 GLU A O 1
ATOM 2745 N N . TYR A 1 330 ? 31.348 13.326 -22.360 1.00 86.69 330 TYR A N 1
ATOM 2746 C CA . TYR A 1 330 ? 31.308 12.497 -23.564 1.00 86.69 330 TYR A CA 1
ATOM 2747 C C . TYR A 1 330 ? 32.413 12.876 -24.560 1.00 86.69 330 TYR A C 1
ATOM 2749 O O . TYR A 1 330 ? 33.186 12.013 -24.978 1.00 86.69 330 TYR A O 1
ATOM 2757 N N . PHE A 1 331 ? 32.522 14.159 -24.923 1.00 89.69 331 PHE A N 1
ATOM 2758 C CA . PHE A 1 331 ? 33.522 14.612 -25.891 1.00 89.69 331 PHE A CA 1
ATOM 2759 C C . PHE A 1 331 ? 34.950 14.450 -25.368 1.00 89.69 331 PHE A C 1
ATOM 2761 O O . PHE A 1 331 ? 35.822 14.054 -26.136 1.00 89.69 331 PHE A O 1
ATOM 2768 N N . SER A 1 332 ? 35.189 14.667 -24.071 1.00 87.88 332 SER A N 1
ATOM 2769 C CA . SER A 1 332 ? 36.510 14.460 -23.471 1.00 87.88 332 SER A CA 1
ATOM 2770 C C . SER A 1 332 ? 36.947 12.991 -23.499 1.00 87.88 332 SER A C 1
ATOM 2772 O O . SER A 1 332 ? 38.107 12.713 -23.805 1.00 87.88 332 SER A O 1
ATOM 2774 N N . LEU A 1 333 ? 36.047 12.052 -23.183 1.00 85.81 333 LEU A N 1
ATOM 2775 C CA . LEU A 1 333 ? 36.344 10.616 -23.231 1.00 85.81 333 LEU A CA 1
ATOM 2776 C C . LEU A 1 333 ? 36.481 10.113 -24.671 1.00 85.81 333 LEU A C 1
ATOM 2778 O O . LEU A 1 333 ? 37.358 9.297 -24.954 1.00 85.81 333 LEU A O 1
ATOM 2782 N N . LYS A 1 334 ? 35.653 10.632 -25.584 1.00 92.06 334 LYS A N 1
ATOM 2783 C CA . LYS A 1 334 ? 35.737 10.330 -27.013 1.00 92.06 334 LYS A CA 1
ATOM 2784 C C . LYS A 1 334 ? 37.075 10.783 -27.594 1.00 92.06 334 LYS A C 1
ATOM 2786 O O . LYS A 1 334 ? 37.749 9.983 -28.222 1.00 92.06 334 LYS A O 1
ATOM 2791 N N . GLU A 1 335 ? 37.500 12.017 -27.323 1.00 91.69 335 GLU A N 1
ATOM 2792 C CA . GLU A 1 335 ? 38.782 12.542 -27.808 1.00 91.69 335 GLU A CA 1
ATOM 2793 C C . GLU A 1 335 ? 39.966 11.718 -27.278 1.00 91.69 335 GLU A C 1
ATOM 2795 O O . GLU A 1 335 ? 40.891 11.395 -28.020 1.00 91.69 335 GLU A O 1
ATOM 2800 N N . LYS A 1 336 ? 39.915 11.314 -26.003 1.00 88.88 336 LYS A N 1
ATOM 2801 C CA . LYS A 1 336 ? 40.911 10.420 -25.399 1.00 88.88 336 LYS A CA 1
ATOM 2802 C C . LYS A 1 336 ? 40.986 9.074 -26.137 1.00 88.88 336 LYS A C 1
ATOM 2804 O O . LYS A 1 336 ? 42.083 8.615 -26.454 1.00 88.88 336 LYS A O 1
ATOM 2809 N N . ALA A 1 337 ? 39.837 8.471 -26.447 1.00 88.19 337 ALA A N 1
ATOM 2810 C CA . ALA A 1 337 ? 39.763 7.230 -27.218 1.00 88.19 337 ALA A CA 1
ATOM 2811 C C . ALA A 1 337 ? 40.263 7.403 -28.665 1.00 88.19 337 ALA A C 1
ATOM 2813 O O . ALA A 1 337 ? 41.030 6.570 -29.144 1.00 88.19 337 ALA A O 1
ATOM 2814 N N . ASP A 1 338 ? 39.888 8.498 -29.332 1.00 91.88 338 ASP A N 1
ATOM 2815 C CA . ASP A 1 338 ? 40.275 8.811 -30.715 1.00 91.88 338 ASP A CA 1
ATOM 2816 C C . ASP A 1 338 ? 41.795 9.043 -30.845 1.00 91.88 338 ASP A C 1
ATOM 2818 O O . ASP A 1 338 ? 42.393 8.713 -31.869 1.00 91.88 338 ASP A O 1
ATOM 2822 N N . ARG A 1 339 ? 42.454 9.536 -29.785 1.00 92.44 339 ARG A N 1
ATOM 2823 C CA . ARG A 1 339 ? 43.926 9.629 -29.687 1.00 92.44 339 ARG A CA 1
ATOM 2824 C C . ARG A 1 339 ? 44.621 8.284 -29.421 1.00 92.44 339 ARG A C 1
ATOM 2826 O O . ARG A 1 339 ? 45.845 8.247 -29.313 1.00 92.44 339 ARG A O 1
ATOM 2833 N N . GLY A 1 340 ? 43.871 7.188 -29.302 1.00 87.94 340 GLY A N 1
ATOM 2834 C CA . GLY A 1 340 ? 44.398 5.851 -29.020 1.00 87.94 340 GLY A CA 1
ATOM 2835 C C . GLY A 1 340 ? 44.847 5.647 -27.570 1.00 87.94 340 GLY A C 1
ATOM 2836 O O . GLY A 1 340 ? 45.540 4.673 -27.272 1.00 87.94 340 GLY A O 1
ATOM 2837 N N . GLU A 1 341 ? 44.480 6.548 -26.652 1.00 90.81 341 GLU A N 1
ATOM 2838 C CA . GLU A 1 341 ? 44.805 6.388 -25.237 1.00 90.81 341 GLU A CA 1
ATOM 2839 C C . GLU A 1 341 ? 43.960 5.266 -24.618 1.00 90.81 341 GLU A C 1
ATOM 2841 O O . GLU A 1 341 ? 42.753 5.155 -24.846 1.00 90.81 341 GLU A O 1
ATOM 2846 N N . LYS A 1 342 ? 44.584 4.431 -23.779 1.00 89.19 342 LYS A N 1
ATOM 2847 C CA . LYS A 1 342 ? 43.877 3.338 -23.107 1.00 89.19 342 LYS A CA 1
ATOM 2848 C C . LYS A 1 342 ? 42.919 3.904 -22.056 1.00 89.19 342 LYS A C 1
ATOM 2850 O O . LYS A 1 342 ? 43.351 4.457 -21.044 1.00 89.19 342 LYS A O 1
ATOM 2855 N N . LEU A 1 343 ? 41.623 3.731 -22.290 1.00 81.19 343 LEU A N 1
ATOM 2856 C CA . LEU A 1 343 ? 40.593 4.002 -21.294 1.00 81.19 343 LEU A CA 1
ATOM 2857 C C . LEU A 1 343 ? 40.609 2.928 -20.201 1.00 81.19 343 LEU A C 1
ATOM 2859 O O . LEU A 1 343 ? 40.848 1.746 -20.466 1.00 81.19 343 LEU A O 1
ATOM 2863 N N . THR A 1 344 ? 40.346 3.340 -18.965 1.00 82.12 344 THR A N 1
ATOM 2864 C CA . THR A 1 344 ? 40.022 2.399 -17.884 1.00 82.12 344 THR A CA 1
ATOM 2865 C C . THR A 1 344 ? 38.667 1.734 -18.141 1.00 82.12 344 THR A C 1
ATOM 2867 O O . THR A 1 344 ? 37.857 2.248 -18.908 1.00 82.12 344 THR A O 1
ATOM 2870 N N . TYR A 1 345 ? 38.391 0.614 -17.470 1.00 66.50 345 TYR A N 1
ATOM 2871 C CA . TYR A 1 345 ? 37.098 -0.075 -17.573 1.00 66.50 345 TYR A CA 1
ATOM 2872 C C . TYR A 1 345 ? 35.911 0.861 -17.276 1.00 66.50 345 TYR A C 1
ATOM 2874 O O . TYR A 1 345 ? 34.954 0.912 -18.041 1.00 66.50 345 TYR A O 1
ATOM 2882 N N . THR A 1 346 ? 36.010 1.677 -16.222 1.00 68.50 346 THR A N 1
ATOM 2883 C CA . THR A 1 346 ? 34.978 2.665 -15.872 1.00 68.50 346 THR A CA 1
ATOM 2884 C C . THR A 1 346 ? 34.837 3.753 -16.936 1.00 68.50 346 THR A C 1
ATOM 2886 O O . THR A 1 346 ? 33.727 4.065 -17.337 1.00 68.50 346 THR A O 1
ATOM 2889 N N . GLU A 1 347 ? 35.946 4.277 -17.469 1.00 74.62 347 GLU A N 1
ATOM 2890 C CA . GLU A 1 347 ? 35.899 5.275 -18.552 1.00 74.62 347 GLU A CA 1
ATOM 2891 C C . GLU A 1 347 ? 35.282 4.714 -19.845 1.00 74.62 347 GLU A C 1
ATOM 2893 O O . GLU A 1 347 ? 34.666 5.462 -20.601 1.00 74.62 347 GLU A O 1
ATOM 2898 N N . GLN A 1 348 ? 35.432 3.412 -20.112 1.00 73.75 348 GLN A N 1
ATOM 2899 C CA . GLN A 1 348 ? 34.768 2.750 -21.239 1.00 73.75 348 GLN A CA 1
ATOM 2900 C C . GLN A 1 348 ? 33.254 2.660 -21.025 1.00 73.75 348 GLN A C 1
ATOM 2902 O O . GLN A 1 348 ? 32.498 2.988 -21.940 1.00 73.75 348 GLN A O 1
ATOM 2907 N N . GLN A 1 349 ? 32.815 2.276 -19.822 1.00 69.31 349 GLN A N 1
ATOM 2908 C CA . GLN A 1 349 ? 31.393 2.245 -19.464 1.00 69.31 349 GLN A CA 1
ATOM 2909 C C . GLN A 1 349 ? 30.763 3.645 -19.531 1.00 69.31 349 GLN A C 1
ATOM 2911 O O . GLN A 1 349 ? 29.713 3.815 -20.151 1.00 69.31 349 GLN A O 1
ATOM 2916 N N . ASP A 1 350 ? 31.439 4.657 -18.977 1.00 74.25 350 ASP A N 1
ATOM 2917 C CA . ASP A 1 350 ? 30.984 6.052 -18.997 1.00 74.25 350 ASP A CA 1
ATOM 2918 C C . ASP A 1 350 ? 30.899 6.597 -20.430 1.00 74.25 350 ASP A C 1
ATOM 2920 O O . ASP A 1 350 ? 29.924 7.257 -20.790 1.00 74.25 350 ASP A O 1
ATOM 2924 N N . LEU A 1 351 ? 31.888 6.298 -21.283 1.00 79.06 351 LEU A N 1
ATOM 2925 C CA . LEU A 1 351 ? 31.871 6.705 -22.689 1.00 79.06 351 LEU A CA 1
ATOM 2926 C C . LEU A 1 351 ? 30.671 6.103 -23.431 1.00 79.06 351 LEU A C 1
ATOM 2928 O O . LEU A 1 351 ? 30.007 6.806 -24.197 1.00 79.06 351 LEU A O 1
ATOM 2932 N N . GLU A 1 352 ? 30.390 4.817 -23.225 1.00 75.81 352 GLU A N 1
ATOM 2933 C CA . GLU A 1 352 ? 29.276 4.139 -23.883 1.00 75.81 352 GLU A CA 1
ATOM 2934 C C . GLU A 1 352 ? 27.917 4.659 -23.400 1.00 75.81 352 GLU A C 1
ATOM 2936 O O . GLU A 1 352 ? 27.053 4.971 -24.228 1.00 75.81 352 GLU A O 1
ATOM 2941 N N . TYR A 1 353 ? 27.748 4.813 -22.087 1.00 71.75 353 TYR A N 1
ATOM 2942 C CA . TYR A 1 353 ? 26.527 5.328 -21.475 1.00 71.75 353 TYR A CA 1
ATOM 2943 C C . TYR A 1 353 ? 26.257 6.788 -21.875 1.00 71.75 353 TYR A C 1
ATOM 2945 O O . TYR A 1 353 ? 25.191 7.103 -22.413 1.00 71.75 353 TYR A O 1
ATOM 2953 N N . ASN A 1 354 ? 27.256 7.670 -21.746 1.00 78.44 354 ASN A N 1
ATOM 2954 C CA . ASN A 1 354 ? 27.126 9.081 -22.118 1.00 78.44 354 ASN A CA 1
ATOM 2955 C C . ASN A 1 354 ? 26.867 9.252 -23.620 1.00 78.44 354 ASN A C 1
ATOM 2957 O O . ASN A 1 354 ? 26.092 10.121 -24.015 1.00 78.44 354 ASN A O 1
ATOM 2961 N N . ARG A 1 355 ? 27.439 8.390 -24.477 1.00 83.44 355 ARG A N 1
ATOM 2962 C CA . ARG A 1 355 ? 27.125 8.375 -25.915 1.00 83.44 355 ARG A CA 1
ATOM 2963 C C . ARG A 1 355 ? 25.637 8.136 -26.163 1.00 83.44 355 ARG A C 1
ATOM 2965 O O . ARG A 1 355 ? 25.061 8.804 -27.022 1.00 83.44 355 ARG A O 1
ATOM 2972 N N . LYS A 1 356 ? 25.027 7.171 -25.464 1.00 77.38 356 LYS A N 1
ATOM 2973 C CA . LYS A 1 356 ? 23.597 6.866 -25.608 1.00 77.38 356 LYS A CA 1
ATOM 2974 C C . LYS A 1 356 ? 22.736 8.054 -25.142 1.00 77.38 356 LYS A C 1
ATOM 2976 O O . LYS A 1 356 ? 21.841 8.467 -25.878 1.00 77.38 356 LYS A O 1
ATOM 2981 N N . LEU A 1 357 ? 23.076 8.675 -24.008 1.00 76.00 357 LEU A N 1
ATOM 2982 C CA . LEU A 1 357 ? 22.367 9.851 -23.480 1.00 76.00 357 LEU A CA 1
ATOM 2983 C C . LEU A 1 357 ? 22.468 11.082 -24.393 1.00 76.00 357 LEU A C 1
ATOM 2985 O O . LEU A 1 357 ? 21.442 11.675 -24.717 1.00 76.00 357 LEU A O 1
ATOM 2989 N N . VAL A 1 358 ? 23.665 11.439 -24.880 1.00 81.75 358 VAL A N 1
ATOM 2990 C CA . VAL A 1 358 ? 23.842 12.563 -25.825 1.00 81.75 358 VAL A CA 1
ATOM 2991 C C . VAL A 1 358 ? 22.981 12.363 -27.073 1.00 81.75 358 VAL A C 1
ATOM 2993 O O . VAL A 1 358 ? 22.294 13.289 -27.503 1.00 81.75 358 VAL A O 1
ATOM 2996 N N . LYS A 1 359 ? 22.959 11.142 -27.626 1.00 83.19 359 LYS A N 1
ATOM 2997 C CA . LYS A 1 359 ? 22.111 10.825 -28.781 1.00 83.19 359 LYS A CA 1
ATOM 2998 C C . LYS A 1 359 ? 20.617 10.994 -28.463 1.00 83.19 359 LYS A C 1
ATOM 3000 O O . LYS A 1 359 ? 19.883 11.577 -29.256 1.00 83.19 359 LYS A O 1
ATOM 3005 N N . ALA A 1 360 ? 20.146 10.518 -27.316 1.00 77.94 360 ALA A N 1
ATOM 3006 C CA . ALA A 1 360 ? 18.742 10.683 -26.939 1.00 77.94 360 ALA A CA 1
ATOM 3007 C C . ALA A 1 360 ? 18.357 12.164 -26.754 1.00 77.94 360 ALA A C 1
ATOM 3009 O O . ALA A 1 360 ? 17.324 12.605 -27.263 1.00 77.94 360 ALA A O 1
ATOM 3010 N N . ILE A 1 361 ? 19.228 12.960 -26.125 1.00 78.25 361 ILE A N 1
ATOM 3011 C CA . ILE A 1 361 ? 19.057 14.412 -25.967 1.00 78.25 361 ILE A CA 1
ATOM 3012 C C . ILE A 1 361 ? 18.959 15.107 -27.330 1.00 78.25 361 ILE A C 1
ATOM 3014 O O . ILE A 1 361 ? 18.028 15.880 -27.568 1.00 78.25 361 ILE A O 1
ATOM 3018 N N . ASP A 1 362 ? 19.893 14.819 -28.240 1.00 81.38 362 ASP A N 1
ATOM 3019 C CA . ASP A 1 362 ? 19.904 15.401 -29.583 1.00 81.38 362 ASP A CA 1
ATOM 3020 C C . ASP A 1 362 ? 18.642 15.024 -30.372 1.00 81.38 362 ASP A C 1
ATOM 3022 O O . ASP A 1 362 ? 18.085 15.868 -31.078 1.00 81.38 362 ASP A O 1
ATOM 3026 N N . LYS A 1 363 ? 18.154 13.782 -30.234 1.00 80.00 363 LYS A N 1
ATOM 3027 C CA . LYS A 1 363 ? 16.921 13.316 -30.888 1.00 80.00 363 LYS A CA 1
ATOM 3028 C C . LYS A 1 363 ? 15.707 14.076 -30.354 1.00 80.00 363 LYS A C 1
ATOM 3030 O O . LYS A 1 363 ? 14.920 14.594 -31.143 1.00 80.00 363 LYS A O 1
ATOM 3035 N N . LYS A 1 364 ? 15.588 14.209 -29.030 1.00 74.69 364 LYS A N 1
ATOM 3036 C CA . LYS A 1 364 ? 14.478 14.909 -28.364 1.00 74.69 364 LYS A CA 1
ATOM 3037 C C . LYS A 1 364 ? 14.444 16.407 -28.680 1.00 74.69 364 LYS A C 1
ATOM 3039 O O . LYS A 1 364 ? 13.371 16.968 -28.868 1.00 74.69 364 LYS A O 1
ATOM 3044 N N . ARG A 1 365 ? 15.607 17.060 -28.762 1.00 73.69 365 ARG A N 1
ATOM 3045 C CA . ARG A 1 365 ? 15.726 18.505 -29.044 1.00 73.69 365 ARG A CA 1
ATOM 3046 C C . ARG A 1 365 ? 15.706 18.843 -30.540 1.00 73.69 365 ARG A C 1
ATOM 3048 O O . ARG A 1 365 ? 15.937 19.994 -30.902 1.00 73.69 365 ARG A O 1
ATOM 3055 N N . GLY A 1 366 ? 15.466 17.859 -31.412 1.00 63.16 366 GLY A N 1
ATOM 3056 C CA . GLY A 1 366 ? 15.452 18.050 -32.865 1.00 63.16 366 GLY A CA 1
ATOM 3057 C C . GLY A 1 366 ? 16.821 18.406 -33.461 1.00 63.16 366 GLY A C 1
ATOM 3058 O O . GLY A 1 366 ? 16.889 18.945 -34.562 1.00 63.16 366 GLY A O 1
ATOM 3059 N N . LYS A 1 367 ? 17.920 18.121 -32.751 1.00 56.97 367 LYS A N 1
ATOM 3060 C CA . LYS A 1 367 ? 19.301 18.428 -33.164 1.00 56.97 367 LYS A CA 1
ATOM 3061 C C . LYS A 1 367 ? 19.998 17.277 -33.900 1.00 56.97 367 LYS A C 1
ATOM 3063 O O . LYS A 1 367 ? 21.196 17.356 -34.159 1.00 56.97 367 LYS A O 1
ATOM 3068 N N . PHE A 1 368 ? 19.281 16.226 -34.303 1.00 41.12 368 PHE A N 1
ATOM 3069 C CA . PHE A 1 368 ? 19.877 15.152 -35.102 1.00 41.12 368 PHE A CA 1
ATOM 3070 C C . PHE A 1 368 ? 20.111 15.564 -36.567 1.00 41.12 368 PHE A C 1
ATOM 3072 O O . PHE A 1 368 ? 19.261 15.390 -37.437 1.00 41.12 368 PHE A O 1
ATOM 3079 N N . LYS A 1 369 ? 21.329 16.038 -36.844 1.00 32.94 369 LYS A N 1
ATOM 3080 C CA . LYS A 1 369 ? 22.081 15.701 -38.060 1.00 32.94 369 LYS A CA 1
ATOM 3081 C C . LYS A 1 369 ? 23.416 15.112 -37.607 1.00 32.94 369 LYS A C 1
ATOM 3083 O O . LYS A 1 369 ? 24.310 15.860 -37.232 1.00 32.94 369 LYS A O 1
ATOM 3088 N N . LEU A 1 370 ? 23.543 13.786 -37.606 1.00 38.78 370 LEU A N 1
ATOM 3089 C CA . LEU A 1 370 ? 24.855 13.143 -37.520 1.00 38.78 370 LEU A CA 1
ATOM 3090 C C . LEU A 1 370 ? 25.337 12.879 -38.948 1.00 38.78 370 LEU A C 1
ATOM 3092 O O . LEU A 1 370 ? 24.742 12.068 -39.656 1.00 38.78 370 LEU A O 1
ATOM 3096 N N . SER A 1 371 ? 26.361 13.633 -39.349 1.00 33.56 371 SER A N 1
ATOM 3097 C CA . SER A 1 371 ? 27.253 13.348 -40.478 1.00 33.56 371 SER A CA 1
ATOM 3098 C C . SER A 1 371 ? 28.293 12.309 -40.095 1.00 33.56 371 SER A C 1
ATOM 3100 O O . SER A 1 371 ? 28.815 12.448 -38.961 1.00 33.56 371 SER A O 1
#

Organism: NCBI:txid412755

Secondary structure (DSSP, 8-state):
-HHHHHHHHHHHHHHHHHHHHHHHHHSS-EEEEEE---TTS---TT-----PPPHHHHHHHHHHHHHHHHSTTEEEEEEEEEEETTEEEE---EEETT-HHHHTTGGGEEEE-SHHHHHTT-TTEEEE-HHHHHHHHHT----SSTT--EEEE--SHHHHHHHHHHHHHHHHTT--TTS-HHHHT-----EEEEEEEEEHHHHHHHTHHHH---S---TTTSEEEEETTTTEEEEEE---S--S-GGG-HHHHHHHHHHHHHHHHHSTTT-----TTHHHHHHTTSEEEETTEEEE--TTTHHHHHHHHHHHHHHHS--HHHHHHHHHHHHHHHHHHHTT----HHHHHHHHHHHHHHHHHHHHTT-----

Radius of gyration: 25.3 Å; chains: 1; bounding box: 71×47×70 Å

Sequence (371 aa):
MWNYIKSRQEFKNNLRSLHNKIRQKYYSTMKFQFRIYNLEVVDCSSCFNTIFPDPETREILLQIILKVCESDVIAAIGSFNFRLDTIEFQSPSVAGTDDEDWKKNNSKYDLHSDENAKKNKIAGLIVEKEEYARNRIANLKYFRSNKTKKAYYIKPGLDGIRKGIGYIRQLYNNQKADLPEYLKNMKLQHFTFSAGVIWEMNVSFRQERETGNYDFIDYERDNIEGSSDESGFGFSFGNFGGDEDIYRSEYYLDHLNNITKVLDEVAPGKYMAGPDEMKDLLEYELLKKEGRKLVVGDEENYKEKFDQYLIDTSVRDYEEDYEEILRKEYFSLKEKADRGEKLTYTEQQDLEYNRKLVKAIDKKRGKFKLS